Protein AF-A0A4Y0BQT8-F1 (afdb_monomer_lite)

Organism: Anopheles funestus (NCBI:txid62324)

Foldseek 3Di:
DDDDDDDDDDDDDDDDDDDDDPPPPPDPPPPPPPPPPPPPPPPFDKDFDDQAPDPVRAQPVRDTWIDTPPPEDPQWTWDADNDPPDIDTDHDQQWDADVVVRDTDHFPACPVPDPQWTWAAAQVRPDIDTDGAPDPHQWHCDPNDTDHEPDWDPVLQFPNDTFGQYARSNRRDTDRDHPDPDDDDVVRRVVRVD

InterPro domains:
  IPR031993 Domain of unknown function DUF4789 [PF16033] (68-182)

Radius of gyration: 32.22 Å; chains: 1; bounding box: 71×65×93 Å

pLDDT: mean 78.77, std 21.59, range [31.91, 98.0]

Structure (mmCIF, N/CA/C/O backbone):
data_AF-A0A4Y0BQT8-F1
#
_entry.id   AF-A0A4Y0BQT8-F1
#
loop_
_atom_site.group_PDB
_atom_site.id
_atom_site.type_symbol
_atom_site.label_atom_id
_atom_site.label_alt_id
_ato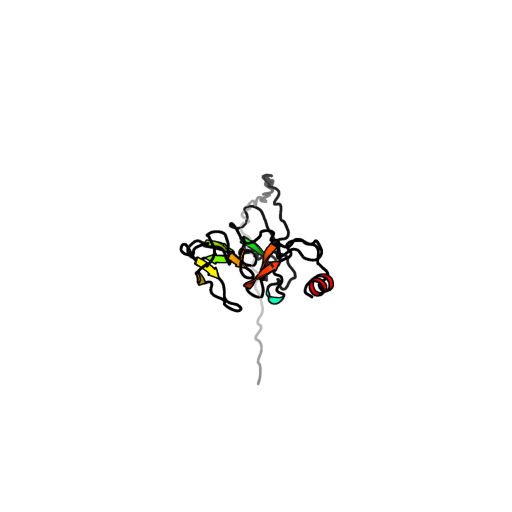m_site.label_comp_id
_atom_site.label_asym_id
_atom_site.label_entity_id
_atom_site.label_seq_id
_atom_site.pdbx_PDB_ins_code
_atom_site.Cartn_x
_atom_site.Cartn_y
_atom_site.Cartn_z
_atom_site.occupancy
_atom_site.B_iso_or_equiv
_atom_site.auth_seq_id
_atom_site.auth_comp_id
_atom_site.auth_asym_id
_atom_site.auth_atom_id
_atom_site.pdbx_PDB_model_num
ATOM 1 N N . MET A 1 1 ? 28.814 -42.197 -46.492 1.00 33.78 1 MET A N 1
ATOM 2 C CA . MET A 1 1 ? 30.209 -42.626 -46.730 1.00 33.78 1 MET A CA 1
ATOM 3 C C . MET A 1 1 ? 30.775 -41.798 -47.876 1.00 33.78 1 MET A C 1
ATOM 5 O O . MET A 1 1 ? 30.070 -41.661 -48.863 1.00 33.78 1 MET A O 1
ATOM 9 N N . THR A 1 2 ? 31.984 -41.240 -47.674 1.00 32.50 2 THR A N 1
ATOM 10 C CA . THR A 1 2 ? 32.922 -40.602 -48.645 1.00 32.50 2 THR A CA 1
ATOM 11 C C . THR A 1 2 ? 32.388 -39.404 -49.451 1.00 32.50 2 THR A C 1
ATOM 13 O O . THR A 1 2 ? 31.531 -39.573 -50.304 1.00 32.50 2 THR A O 1
ATOM 16 N N . ARG A 1 3 ? 32.746 -38.141 -49.158 1.00 31.91 3 ARG A N 1
ATOM 17 C CA . ARG A 1 3 ? 34.056 -37.449 -49.294 1.00 31.91 3 ARG A CA 1
ATOM 18 C C . ARG A 1 3 ? 34.644 -37.544 -50.708 1.00 31.91 3 ARG A C 1
ATOM 20 O O . ARG A 1 3 ? 35.126 -38.606 -51.074 1.00 31.91 3 ARG A O 1
ATOM 27 N N . SER A 1 4 ? 34.727 -36.414 -51.414 1.00 33.53 4 SER A N 1
ATOM 28 C CA . SER A 1 4 ? 35.872 -36.116 -52.283 1.00 33.53 4 SER A CA 1
ATOM 29 C C . SER A 1 4 ? 36.049 -34.608 -52.452 1.00 33.53 4 SER A C 1
ATOM 31 O O . SER A 1 4 ? 35.116 -33.884 -52.784 1.00 33.53 4 SER A O 1
ATOM 33 N N . ASP A 1 5 ? 37.269 -34.181 -52.162 1.00 36.53 5 ASP A N 1
ATOM 34 C CA . ASP A 1 5 ? 37.809 -32.828 -52.163 1.00 36.53 5 ASP A CA 1
ATOM 35 C C . ASP A 1 5 ? 38.363 -32.444 -53.553 1.00 36.53 5 ASP A C 1
ATOM 37 O O . ASP A 1 5 ? 38.884 -33.303 -54.257 1.00 36.53 5 ASP A O 1
ATOM 41 N N . ARG A 1 6 ? 38.366 -31.124 -53.816 1.00 38.84 6 ARG A N 1
ATOM 42 C CA . ARG A 1 6 ? 39.361 -30.311 -54.560 1.00 38.84 6 ARG A CA 1
ATOM 43 C C . ARG A 1 6 ? 39.611 -30.568 -56.050 1.00 38.84 6 ARG A C 1
ATOM 45 O O . ARG A 1 6 ? 40.125 -31.609 -56.429 1.00 38.84 6 ARG A O 1
ATOM 52 N N . ILE A 1 7 ? 39.535 -29.479 -56.825 1.00 38.03 7 ILE A N 1
ATOM 53 C CA . ILE A 1 7 ? 40.559 -29.161 -57.831 1.00 38.03 7 ILE A CA 1
ATOM 54 C C . ILE A 1 7 ? 40.967 -27.692 -57.660 1.00 38.03 7 ILE A C 1
ATOM 56 O O . ILE A 1 7 ? 40.150 -26.777 -57.715 1.00 38.03 7 ILE A O 1
ATOM 60 N N . PHE A 1 8 ? 42.250 -27.534 -57.352 1.00 36.75 8 PHE A N 1
ATOM 61 C CA . PHE A 1 8 ? 43.062 -26.326 -57.395 1.00 36.75 8 PHE A CA 1
ATOM 62 C C . PHE A 1 8 ? 43.457 -26.119 -58.861 1.00 36.75 8 PHE A C 1
ATOM 64 O O . PHE A 1 8 ? 43.901 -27.088 -59.465 1.00 36.75 8 PHE A O 1
ATOM 71 N N . ASP A 1 9 ? 43.387 -24.902 -59.397 1.00 34.50 9 ASP A N 1
ATOM 72 C CA . ASP A 1 9 ? 44.323 -24.522 -60.454 1.00 34.50 9 ASP A CA 1
ATOM 73 C C . ASP A 1 9 ? 44.682 -23.040 -60.376 1.00 34.50 9 ASP A C 1
ATOM 75 O O . ASP A 1 9 ? 43.862 -22.145 -60.172 1.00 34.50 9 ASP A O 1
ATOM 79 N N . THR A 1 10 ? 45.985 -22.847 -60.448 1.00 33.25 10 THR A N 1
ATOM 80 C CA . THR A 1 10 ? 46.759 -21.630 -60.257 1.00 33.25 10 THR A CA 1
ATOM 81 C C . THR A 1 10 ? 47.157 -21.023 -61.610 1.00 33.25 10 THR A C 1
ATOM 83 O O . THR A 1 10 ? 47.023 -21.679 -62.634 1.00 33.25 10 THR A O 1
ATOM 86 N N . ILE A 1 11 ? 47.789 -19.838 -61.557 1.00 38.44 11 ILE A N 1
ATOM 87 C CA . ILE A 1 11 ? 48.773 -19.286 -62.522 1.00 38.44 11 ILE A CA 1
ATOM 88 C C . ILE A 1 11 ? 48.243 -18.201 -63.490 1.00 38.44 11 ILE A C 1
ATOM 90 O O . ILE A 1 11 ? 47.791 -18.460 -64.596 1.00 38.44 11 ILE A O 1
ATOM 94 N N . THR A 1 12 ? 48.494 -16.955 -63.053 1.00 36.31 12 THR A N 1
ATOM 95 C CA . THR A 1 12 ? 49.272 -15.927 -63.785 1.00 36.31 12 THR A CA 1
ATOM 96 C C . THR A 1 12 ? 48.547 -15.100 -64.843 1.00 36.31 12 THR A C 1
ATOM 98 O O . THR A 1 12 ? 48.107 -15.613 -65.859 1.00 36.31 12 THR A O 1
ATOM 101 N N . THR A 1 13 ? 48.533 -13.772 -64.672 1.00 38.06 13 THR A N 1
ATOM 102 C CA . THR A 1 13 ? 49.414 -12.842 -65.414 1.00 38.06 13 THR A CA 1
ATOM 103 C C . THR A 1 13 ? 49.247 -11.423 -64.856 1.00 38.06 13 THR A C 1
ATOM 105 O O . THR A 1 13 ? 48.154 -10.866 -64.828 1.00 38.06 13 THR A O 1
ATOM 108 N N . VAL A 1 14 ? 50.356 -10.854 -64.384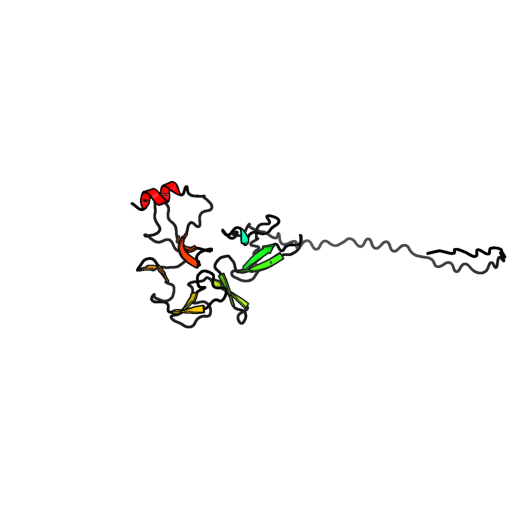 1.00 42.81 14 VAL A N 1
ATOM 109 C CA . VAL A 1 14 ? 50.500 -9.457 -63.963 1.00 42.81 14 VAL A CA 1
ATOM 110 C C . VAL A 1 14 ? 50.619 -8.598 -65.219 1.00 42.81 14 VAL A C 1
ATOM 112 O O . VAL A 1 14 ? 51.546 -8.800 -65.998 1.00 42.81 14 VAL A O 1
ATOM 115 N N . ILE A 1 15 ? 49.730 -7.620 -65.402 1.00 45.09 15 ILE A N 1
ATOM 116 C CA . ILE A 1 15 ? 49.948 -6.502 -66.329 1.00 45.09 15 ILE A CA 1
ATOM 117 C C . ILE A 1 15 ? 49.636 -5.205 -65.583 1.00 45.09 15 ILE A C 1
ATOM 119 O O . ILE A 1 15 ? 48.490 -4.900 -65.259 1.00 45.09 15 ILE A O 1
ATOM 123 N N . CYS A 1 16 ? 50.702 -4.456 -65.301 1.00 35.75 16 CYS A N 1
ATOM 124 C CA . CYS A 1 16 ? 50.664 -3.076 -64.848 1.00 35.75 16 CYS A CA 1
ATOM 125 C C . CYS A 1 16 ? 50.004 -2.190 -65.910 1.00 35.75 16 CYS A C 1
ATOM 127 O O . CYS A 1 16 ? 50.556 -2.020 -66.994 1.00 35.75 16 CYS A O 1
ATOM 129 N N . PHE A 1 17 ? 48.899 -1.538 -65.555 1.00 41.66 17 PHE A N 1
ATOM 130 C CA . PHE A 1 17 ? 48.511 -0.269 -66.162 1.00 41.66 17 PHE A CA 1
ATOM 131 C C . PHE A 1 17 ? 48.416 0.786 -65.065 1.00 41.66 17 PHE A C 1
ATOM 133 O O . PHE A 1 17 ? 47.478 0.844 -64.277 1.00 41.66 17 PHE A O 1
ATOM 140 N N . VAL A 1 18 ? 49.465 1.601 -65.014 1.00 44.53 18 VAL A N 1
ATOM 141 C CA . VAL A 1 18 ? 49.508 2.878 -64.312 1.00 44.53 18 VAL A CA 1
ATOM 142 C C . VAL A 1 18 ? 48.585 3.827 -65.060 1.00 44.53 18 VAL A C 1
ATOM 144 O O . VAL A 1 18 ? 48.923 4.166 -66.183 1.00 44.53 18 VAL A O 1
ATOM 147 N N . PHE A 1 19 ? 47.483 4.287 -64.460 1.00 38.31 19 PHE A N 1
ATOM 148 C CA . PHE A 1 19 ? 46.904 5.599 -64.775 1.00 38.31 19 PHE A CA 1
ATOM 149 C C . PHE A 1 19 ? 46.036 6.141 -63.621 1.00 38.31 19 PHE A C 1
ATOM 151 O O . PHE A 1 19 ? 45.026 5.563 -63.239 1.00 38.31 19 PHE A O 1
ATOM 158 N N . LEU A 1 20 ? 46.462 7.320 -63.151 1.00 40.19 20 LEU A N 1
ATOM 159 C CA . LEU A 1 20 ? 45.690 8.417 -62.549 1.00 40.19 20 LEU A CA 1
ATOM 160 C C . LEU A 1 20 ? 45.195 8.274 -61.103 1.00 40.19 20 LEU A C 1
ATOM 162 O O . LEU A 1 20 ? 44.040 7.997 -60.798 1.00 40.19 20 LEU A O 1
ATOM 166 N N . ILE A 1 21 ? 46.105 8.661 -60.209 1.00 42.06 21 ILE A N 1
ATOM 167 C CA . ILE A 1 21 ? 45.840 9.100 -58.842 1.00 42.06 21 ILE A CA 1
ATOM 168 C C . ILE A 1 21 ? 45.063 10.426 -58.911 1.00 42.06 21 ILE A C 1
ATOM 170 O O . ILE A 1 21 ? 45.652 11.502 -59.023 1.00 42.06 21 ILE A O 1
ATOM 174 N N . ALA A 1 22 ? 43.734 10.374 -58.848 1.00 44.91 22 ALA A N 1
ATOM 175 C CA . ALA A 1 22 ? 42.966 11.533 -58.416 1.00 44.91 22 ALA A CA 1
ATOM 176 C C . ALA A 1 22 ? 43.266 11.731 -56.924 1.00 44.91 22 ALA A C 1
ATOM 178 O O . ALA A 1 22 ? 42.823 10.954 -56.080 1.00 44.91 22 ALA A O 1
ATOM 179 N N . LYS A 1 23 ? 44.079 12.743 -56.599 1.00 43.41 23 LYS A N 1
ATOM 180 C CA . LYS A 1 23 ? 44.273 13.223 -55.226 1.00 43.41 23 LYS A CA 1
ATOM 181 C C . LYS A 1 23 ? 42.937 13.758 -54.703 1.00 43.41 23 LYS A C 1
ATOM 183 O O . LYS A 1 23 ? 42.661 14.951 -54.787 1.00 43.41 23 LYS A O 1
ATOM 188 N N . GLY A 1 24 ? 42.111 12.870 -54.163 1.00 42.03 24 GLY A N 1
ATOM 189 C CA . GLY A 1 24 ? 41.102 13.244 -53.189 1.00 42.03 24 GLY A CA 1
ATOM 190 C C . GLY A 1 24 ? 41.837 13.713 -51.942 1.00 42.03 24 GLY A C 1
ATOM 191 O O . GLY A 1 24 ? 42.445 12.910 -51.238 1.00 42.03 24 GLY A O 1
ATOM 192 N N . TYR A 1 25 ? 41.838 15.019 -51.696 1.00 46.03 25 TYR A N 1
ATOM 193 C CA . TYR A 1 25 ? 42.192 15.551 -50.389 1.00 46.03 25 TYR A CA 1
ATOM 194 C C . TYR A 1 25 ? 41.107 15.092 -49.411 1.00 46.03 25 TYR A C 1
ATOM 196 O O . TYR A 1 25 ? 40.063 15.726 -49.285 1.00 46.03 25 TYR A O 1
ATOM 204 N N . ALA A 1 26 ? 41.326 13.952 -48.759 1.00 51.22 26 ALA A N 1
ATOM 205 C CA . ALA A 1 26 ? 40.571 13.590 -47.573 1.00 51.22 26 ALA A CA 1
ATOM 206 C C . ALA A 1 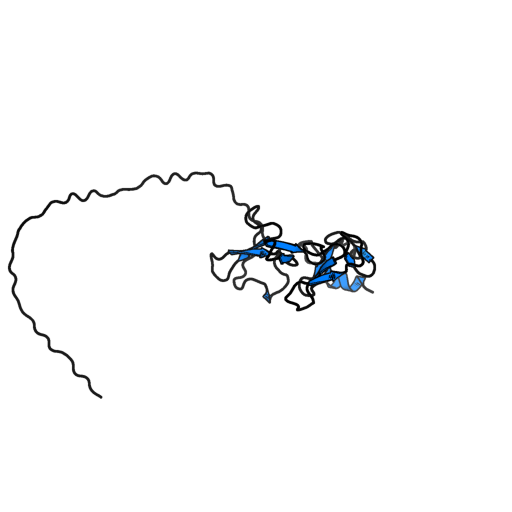26 ? 41.006 14.549 -46.457 1.00 51.22 26 ALA A C 1
ATOM 208 O O . ALA A 1 26 ? 42.112 14.446 -45.926 1.00 51.22 26 ALA A O 1
ATOM 209 N N . LEU A 1 27 ? 40.157 15.530 -46.158 1.00 52.69 27 LEU A N 1
ATOM 210 C CA . LEU A 1 27 ? 40.269 16.320 -44.939 1.00 52.69 27 LEU A CA 1
ATOM 211 C C . LEU A 1 27 ? 40.004 15.385 -43.748 1.00 52.69 27 LEU A C 1
ATOM 213 O O . LEU A 1 27 ? 39.011 14.654 -43.777 1.00 52.69 27 LEU A O 1
ATOM 217 N N . PRO A 1 28 ? 40.841 15.382 -42.698 1.00 48.34 28 PRO A N 1
ATOM 218 C CA . PRO A 1 28 ? 40.460 14.749 -41.450 1.00 48.34 28 PRO A CA 1
ATOM 219 C C . PRO A 1 28 ? 39.305 15.557 -40.849 1.00 48.34 28 PRO A C 1
ATOM 221 O O . PRO A 1 28 ? 39.462 16.731 -40.519 1.00 48.34 28 PRO A O 1
ATOM 224 N N . ALA A 1 29 ? 38.135 14.937 -40.720 1.00 47.69 29 ALA A N 1
ATOM 225 C CA . ALA A 1 29 ? 37.053 15.470 -39.907 1.00 47.69 29 ALA A CA 1
ATOM 226 C C . ALA A 1 29 ? 37.451 15.332 -38.429 1.00 47.69 29 ALA A C 1
ATOM 228 O O . ALA A 1 29 ? 37.142 14.342 -37.772 1.00 47.69 29 ALA A O 1
ATOM 229 N N . THR A 1 30 ? 38.190 16.305 -37.902 1.00 52.56 30 THR A N 1
ATOM 230 C CA . THR A 1 30 ? 38.239 16.551 -36.458 1.00 52.56 30 THR A CA 1
ATOM 231 C C . THR A 1 30 ? 36.983 17.314 -36.068 1.00 52.56 30 THR A C 1
ATOM 233 O O . THR A 1 30 ? 37.018 18.528 -35.896 1.00 52.56 30 THR A O 1
ATOM 236 N N . ASP A 1 31 ? 35.873 16.593 -35.927 1.00 46.69 31 ASP A N 1
ATOM 237 C CA . ASP A 1 31 ? 34.722 17.055 -35.151 1.00 46.69 31 ASP A CA 1
ATOM 238 C C . ASP A 1 31 ? 34.943 16.686 -33.678 1.00 46.69 31 ASP A C 1
ATOM 240 O O . ASP A 1 31 ? 34.277 15.830 -33.101 1.00 46.69 31 ASP A O 1
ATOM 244 N N . THR A 1 32 ? 35.897 17.352 -33.032 1.00 53.12 32 THR A N 1
ATOM 245 C CA . THR A 1 32 ? 35.776 17.624 -31.597 1.00 53.12 32 THR A CA 1
ATOM 246 C C . THR A 1 32 ? 35.093 18.972 -31.454 1.00 53.12 32 THR A C 1
ATOM 248 O O . THR A 1 32 ? 35.689 19.970 -31.053 1.00 53.12 32 THR A O 1
ATOM 251 N N . ALA A 1 33 ? 33.801 18.999 -31.786 1.00 46.59 33 ALA A N 1
ATOM 252 C CA . ALA A 1 33 ? 32.926 19.998 -31.206 1.00 46.59 33 ALA A CA 1
ATOM 253 C C . ALA A 1 33 ? 33.002 19.816 -29.679 1.00 46.59 33 ALA A C 1
ATOM 255 O O . ALA A 1 33 ? 32.825 18.689 -29.199 1.00 46.59 33 ALA A O 1
ATOM 256 N N . PRO A 1 34 ? 33.290 20.865 -28.890 1.00 42.03 34 PRO A N 1
ATOM 257 C CA . PRO A 1 34 ? 33.117 20.772 -27.455 1.00 42.03 34 PRO A CA 1
ATOM 258 C C . PRO A 1 34 ? 31.657 20.394 -27.222 1.00 42.03 34 PRO A C 1
ATOM 260 O O . PRO A 1 34 ? 30.746 21.127 -27.610 1.00 42.03 34 PRO A O 1
ATOM 263 N N . LYS A 1 35 ? 31.431 19.217 -26.631 1.00 41.09 35 LYS A N 1
ATOM 264 C CA . LYS A 1 35 ? 30.134 18.860 -26.070 1.00 41.09 35 LYS A CA 1
ATOM 265 C C . LYS A 1 35 ? 29.849 19.940 -25.038 1.00 41.09 35 LYS A C 1
ATOM 267 O O . LYS A 1 35 ? 30.411 19.917 -23.947 1.00 41.09 35 LYS A O 1
ATOM 272 N N . VAL A 1 36 ? 29.046 20.929 -25.419 1.00 48.16 36 VAL A N 1
ATOM 273 C CA . VAL A 1 36 ? 28.449 21.866 -24.480 1.00 48.16 36 VAL A CA 1
ATOM 274 C C . VAL A 1 36 ? 27.561 20.991 -23.609 1.00 48.16 36 VAL A C 1
ATOM 276 O O . VAL A 1 36 ? 26.432 20.664 -23.973 1.00 48.16 36 VAL A O 1
ATOM 279 N N . GLU A 1 37 ? 28.117 20.510 -22.497 1.00 52.06 37 GLU A N 1
ATOM 280 C CA . GLU A 1 37 ? 27.328 20.039 -21.375 1.00 52.06 37 GLU A CA 1
ATOM 281 C C . GLU A 1 37 ? 26.507 21.239 -20.941 1.00 52.06 37 GLU A C 1
ATOM 283 O O . GLU A 1 37 ? 26.966 22.125 -20.221 1.00 52.06 37 GLU A O 1
ATOM 288 N N . ASN A 1 38 ? 25.292 21.306 -21.473 1.00 45.97 38 ASN A N 1
ATOM 289 C CA . ASN A 1 38 ? 24.278 22.203 -20.984 1.00 45.97 38 ASN A CA 1
ATOM 290 C C . ASN A 1 38 ? 23.980 21.723 -19.561 1.00 45.97 38 ASN A C 1
ATOM 292 O O . ASN A 1 38 ? 23.205 20.789 -19.352 1.00 45.97 38 ASN A O 1
ATOM 296 N N . SER A 1 39 ? 24.719 22.282 -18.602 1.00 54.19 39 SER A N 1
ATOM 297 C CA . SER A 1 39 ? 24.609 22.013 -17.176 1.00 54.19 39 SER A CA 1
ATOM 298 C C . SER A 1 39 ? 23.308 22.623 -16.678 1.00 54.19 39 SER A C 1
ATOM 300 O O . SER A 1 39 ? 23.263 23.645 -16.006 1.00 54.19 39 SER A O 1
ATOM 302 N N . ASN A 1 40 ? 22.215 21.986 -17.067 1.00 52.03 40 ASN A N 1
ATOM 303 C CA . ASN A 1 40 ? 20.970 22.047 -16.339 1.00 52.03 40 ASN A CA 1
ATOM 304 C C . ASN A 1 40 ? 20.689 20.638 -15.818 1.00 52.03 40 ASN A C 1
ATOM 306 O O . ASN A 1 40 ? 19.617 20.069 -16.011 1.00 52.03 40 ASN A O 1
ATOM 310 N N . LYS A 1 41 ? 21.721 20.032 -15.215 1.00 56.91 41 LYS A N 1
ATOM 311 C CA . LYS A 1 41 ? 21.609 18.768 -14.500 1.00 56.91 41 LYS A CA 1
ATOM 312 C C . LYS A 1 41 ? 20.844 19.079 -13.221 1.00 56.91 41 LYS A C 1
ATOM 314 O O . LYS A 1 41 ? 21.439 19.359 -12.188 1.00 56.91 41 LYS A O 1
ATOM 319 N N . THR A 1 42 ? 19.519 19.116 -13.320 1.00 66.00 42 THR A N 1
ATOM 320 C CA . THR A 1 42 ? 18.663 19.077 -12.140 1.00 66.00 42 THR A CA 1
ATOM 321 C C . THR A 1 42 ? 19.104 17.845 -11.362 1.00 66.00 42 THR A C 1
ATOM 323 O O . THR A 1 42 ? 19.064 16.738 -11.900 1.00 66.00 42 THR A O 1
ATOM 326 N N . GLU A 1 43 ? 19.654 18.039 -10.166 1.00 71.88 43 GLU A N 1
ATOM 327 C CA . GLU A 1 43 ? 20.094 16.926 -9.334 1.00 71.88 43 GLU A CA 1
ATOM 328 C C . GLU A 1 43 ? 18.890 16.009 -9.106 1.00 71.88 43 GLU A C 1
ATOM 330 O O . GLU A 1 43 ? 17.869 16.410 -8.545 1.00 71.88 43 GLU A O 1
ATOM 335 N N . LEU A 1 44 ? 18.970 14.797 -9.655 1.00 77.44 44 LEU A N 1
ATOM 336 C CA . LEU A 1 44 ? 17.910 13.814 -9.544 1.00 77.44 44 LEU A CA 1
ATOM 337 C C . LEU A 1 44 ? 18.056 13.135 -8.185 1.00 77.44 44 LEU A C 1
ATOM 339 O O . LEU A 1 44 ? 18.894 12.252 -8.011 1.00 77.44 44 LEU A O 1
ATOM 343 N N . PHE A 1 45 ? 17.263 13.579 -7.216 1.00 87.12 45 PHE A N 1
ATOM 344 C CA . PHE A 1 45 ? 17.200 12.949 -5.903 1.00 87.12 45 PHE A CA 1
ATOM 345 C C . PHE A 1 45 ? 16.303 11.711 -5.976 1.00 87.12 45 PHE A C 1
ATOM 347 O O . PHE A 1 45 ? 15.135 11.804 -6.356 1.00 87.12 45 PHE A O 1
ATOM 354 N N . ALA A 1 46 ? 16.857 10.555 -5.618 1.00 91.00 46 ALA A N 1
ATOM 355 C CA . ALA A 1 46 ? 16.147 9.286 -5.541 1.00 91.00 46 ALA A CA 1
ATOM 356 C C . ALA A 1 46 ? 16.170 8.767 -4.102 1.00 91.00 46 ALA A C 1
ATOM 358 O O . ALA A 1 46 ? 17.207 8.813 -3.439 1.00 91.00 46 ALA A O 1
ATOM 359 N N . TYR A 1 47 ? 15.037 8.246 -3.643 1.00 92.12 47 TYR A N 1
ATOM 360 C CA . TYR A 1 47 ? 14.885 7.633 -2.328 1.00 92.12 47 TYR A CA 1
ATOM 361 C C . TYR A 1 47 ? 14.568 6.145 -2.499 1.00 92.12 47 TYR A C 1
ATOM 363 O O . TYR A 1 47 ? 13.813 5.804 -3.416 1.00 92.12 47 TYR A O 1
ATOM 371 N N . PRO A 1 48 ? 15.096 5.252 -1.645 1.00 91.00 48 PRO A N 1
ATOM 372 C CA . PRO A 1 48 ? 14.601 3.883 -1.575 1.00 91.00 48 PRO A CA 1
ATOM 373 C C . PRO A 1 48 ? 13.094 3.914 -1.309 1.00 91.00 48 PRO A C 1
ATOM 375 O O . PRO A 1 48 ? 12.652 4.535 -0.344 1.00 91.00 48 PRO A O 1
ATOM 378 N N . ALA A 1 49 ? 12.307 3.307 -2.191 1.00 89.38 49 ALA A N 1
ATOM 379 C CA . ALA A 1 49 ? 10.888 3.123 -1.942 1.00 89.38 49 ALA A CA 1
ATOM 380 C C . ALA A 1 49 ? 10.666 1.873 -1.083 1.00 89.38 49 ALA A C 1
ATOM 382 O O . ALA A 1 49 ? 11.508 0.973 -1.033 1.00 89.38 49 ALA A O 1
ATOM 383 N N . GLU A 1 50 ? 9.513 1.832 -0.421 1.00 82.75 50 GLU A N 1
ATOM 384 C CA . GLU A 1 50 ? 9.070 0.670 0.338 1.00 82.75 50 GLU A CA 1
ATOM 385 C C . GLU A 1 50 ? 9.007 -0.556 -0.584 1.00 82.75 50 GLU A C 1
ATOM 387 O O . GLU A 1 50 ? 8.316 -0.561 -1.606 1.00 82.75 50 GLU A O 1
ATOM 392 N N . GLN A 1 51 ? 9.795 -1.576 -0.246 1.00 81.25 51 GLN A N 1
ATOM 393 C CA . GLN A 1 51 ? 9.747 -2.870 -0.914 1.00 81.25 51 GLN A CA 1
ATOM 394 C C . GLN A 1 51 ? 8.507 -3.631 -0.461 1.00 81.25 51 GLN A C 1
ATOM 396 O O . GLN A 1 51 ? 8.041 -3.468 0.664 1.00 81.25 51 GLN A O 1
ATOM 401 N N . SER A 1 52 ? 8.020 -4.529 -1.317 1.00 81.62 52 SER A N 1
ATOM 402 C CA . SER A 1 52 ? 7.016 -5.498 -0.890 1.00 81.62 52 SER A CA 1
ATOM 403 C C . SER A 1 52 ? 7.528 -6.307 0.310 1.00 81.62 52 SER A C 1
ATOM 405 O O . SER A 1 52 ? 8.717 -6.612 0.396 1.00 81.62 52 SER A O 1
ATOM 407 N N . ALA A 1 53 ? 6.650 -6.708 1.225 1.00 81.12 53 ALA A N 1
ATOM 408 C CA . ALA A 1 53 ? 7.018 -7.661 2.277 1.00 81.12 53 ALA A CA 1
ATOM 409 C C . ALA A 1 53 ? 7.045 -9.118 1.768 1.00 81.12 53 ALA A C 1
ATOM 411 O O . ALA A 1 53 ? 7.447 -10.033 2.488 1.00 81.12 53 ALA A O 1
ATOM 412 N N . ILE A 1 54 ? 6.598 -9.353 0.531 1.00 84.00 54 ILE A N 1
ATOM 413 C CA . ILE A 1 54 ? 6.432 -10.678 -0.062 1.00 84.00 54 ILE A CA 1
ATOM 414 C C . ILE A 1 54 ? 7.688 -11.032 -0.861 1.00 84.00 54 ILE A C 1
ATOM 416 O O . ILE A 1 54 ? 8.054 -10.338 -1.810 1.00 84.00 54 ILE A O 1
ATOM 420 N N . GLU A 1 55 ? 8.329 -12.149 -0.509 1.00 84.50 55 GLU A N 1
ATOM 421 C CA . GLU A 1 55 ? 9.573 -12.613 -1.141 1.00 84.50 55 GLU A CA 1
ATOM 422 C C . GLU A 1 55 ? 9.415 -12.818 -2.655 1.00 84.50 55 GLU A C 1
ATOM 424 O O . GLU A 1 55 ? 10.245 -12.367 -3.437 1.00 84.50 55 GLU A O 1
ATOM 429 N N . SER A 1 56 ? 8.295 -13.404 -3.092 1.00 82.00 56 SER A N 1
ATOM 430 C CA . SER A 1 56 ? 8.020 -13.640 -4.516 1.00 82.00 56 SER A CA 1
ATOM 431 C C . SER A 1 56 ? 7.802 -12.364 -5.336 1.00 82.00 56 SER A C 1
ATOM 433 O O . SER A 1 56 ? 7.704 -12.449 -6.556 1.00 82.00 56 SER A O 1
ATOM 435 N N . LYS A 1 57 ? 7.659 -11.201 -4.686 1.00 82.69 57 LYS A N 1
ATOM 436 C CA . LYS A 1 57 ? 7.541 -9.889 -5.337 1.00 82.69 57 LYS A CA 1
ATOM 437 C C . LYS A 1 57 ? 8.857 -9.101 -5.312 1.00 82.69 57 LYS A C 1
ATOM 439 O O . LYS A 1 57 ? 8.902 -7.986 -5.824 1.00 82.69 57 LYS A O 1
ATOM 444 N N . GLN A 1 58 ? 9.923 -9.658 -4.732 1.00 85.12 58 GLN A N 1
ATOM 445 C CA . GLN A 1 58 ? 11.243 -9.034 -4.764 1.00 85.12 58 GLN A CA 1
ATOM 446 C C . GLN A 1 58 ? 11.905 -9.213 -6.126 1.00 85.12 58 GLN A C 1
ATOM 448 O O . GLN A 1 58 ? 11.734 -10.226 -6.804 1.00 85.12 58 GLN A O 1
ATOM 453 N N . ASN A 1 59 ? 12.718 -8.234 -6.514 1.00 88.06 59 ASN A N 1
ATOM 454 C CA . ASN A 1 59 ? 13.512 -8.329 -7.729 1.00 88.06 59 ASN A CA 1
ATOM 455 C C . ASN A 1 59 ? 14.592 -9.419 -7.585 1.00 88.06 59 ASN A C 1
ATOM 457 O O . ASN A 1 59 ? 15.344 -9.428 -6.610 1.00 88.06 59 ASN A O 1
ATOM 461 N N . ALA A 1 60 ? 14.734 -10.286 -8.593 1.00 84.06 60 ALA A N 1
ATOM 462 C CA . ALA A 1 60 ? 15.668 -11.420 -8.572 1.00 84.06 60 ALA A CA 1
ATOM 463 C C . ALA A 1 60 ? 17.152 -11.020 -8.438 1.00 84.06 60 ALA A C 1
ATOM 465 O O . ALA A 1 60 ? 17.983 -11.831 -8.034 1.00 84.06 60 ALA A O 1
ATOM 466 N N . ARG A 1 61 ? 17.499 -9.769 -8.768 1.00 87.88 61 ARG A N 1
ATOM 467 C CA . ARG A 1 61 ? 18.850 -9.205 -8.621 1.00 87.88 61 ARG A CA 1
ATOM 468 C C . ARG A 1 61 ? 19.001 -8.353 -7.357 1.00 87.88 61 ARG A C 1
ATOM 470 O O . ARG A 1 61 ? 19.955 -7.586 -7.263 1.00 87.88 61 ARG A O 1
ATOM 477 N N . ASN A 1 62 ? 18.064 -8.459 -6.410 1.00 86.44 62 ASN A N 1
ATOM 478 C CA . ASN A 1 62 ? 18.053 -7.721 -5.146 1.00 86.44 62 ASN A CA 1
ATOM 479 C C . ASN A 1 62 ? 18.123 -6.190 -5.331 1.00 86.44 62 ASN A C 1
ATOM 481 O O . ASN A 1 62 ? 18.782 -5.477 -4.573 1.00 86.44 62 ASN A O 1
ATOM 485 N N . ARG A 1 63 ? 17.483 -5.678 -6.390 1.00 89.31 63 ARG A N 1
ATOM 486 C CA . ARG A 1 63 ? 17.370 -4.239 -6.654 1.00 89.31 63 ARG A CA 1
ATOM 487 C C . ARG A 1 63 ? 16.160 -3.670 -5.914 1.00 89.31 63 ARG A C 1
ATOM 489 O O . ARG A 1 63 ? 15.071 -4.236 -5.976 1.00 89.31 63 ARG A O 1
ATOM 496 N N . THR A 1 64 ? 16.347 -2.526 -5.265 1.00 91.31 64 THR A N 1
ATOM 497 C CA . THR A 1 64 ? 15.293 -1.820 -4.525 1.00 91.31 64 THR A CA 1
ATOM 498 C C . THR A 1 64 ? 14.502 -0.896 -5.452 1.00 91.31 64 THR A C 1
ATOM 500 O O . THR A 1 64 ? 15.127 -0.158 -6.219 1.00 91.31 64 THR A O 1
ATOM 503 N N . PRO A 1 65 ? 13.157 -0.887 -5.385 1.00 94.25 65 PRO A N 1
ATOM 504 C CA . PRO A 1 65 ? 12.346 0.129 -6.042 1.00 94.25 65 PRO A CA 1
ATOM 505 C C . PRO A 1 65 ? 12.716 1.537 -5.566 1.00 94.25 65 PRO A C 1
ATOM 507 O O . PRO A 1 65 ? 13.156 1.729 -4.432 1.00 94.25 65 PRO A O 1
ATOM 510 N N . LEU A 1 66 ? 12.543 2.537 -6.426 1.00 94.62 66 LEU A N 1
ATOM 511 C CA . LEU A 1 66 ? 12.938 3.915 -6.144 1.00 94.62 66 LEU A CA 1
ATOM 512 C C . LEU A 1 66 ? 11.746 4.862 -6.228 1.00 94.62 66 LEU A C 1
ATOM 514 O O . LEU A 1 66 ? 10.935 4.799 -7.151 1.00 94.62 66 LEU A O 1
ATOM 518 N N . TYR A 1 67 ? 11.688 5.803 -5.293 1.00 94.62 67 TYR A N 1
ATOM 519 C CA . TYR A 1 67 ? 10.856 6.987 -5.413 1.00 94.62 67 TYR A CA 1
ATOM 520 C C . TYR A 1 67 ? 11.710 8.143 -5.926 1.00 94.62 67 TYR A C 1
ATOM 522 O O . TYR A 1 67 ? 12.666 8.572 -5.278 1.00 94.62 67 TYR A O 1
ATOM 530 N N . ILE A 1 68 ? 11.347 8.653 -7.099 1.00 93.88 68 ILE A N 1
ATOM 531 C CA . ILE A 1 68 ? 11.972 9.822 -7.709 1.00 93.88 68 ILE A CA 1
ATOM 532 C C . ILE A 1 68 ? 10.863 10.856 -7.931 1.00 93.88 68 ILE A C 1
ATOM 534 O O . ILE A 1 68 ? 9.907 10.570 -8.662 1.00 93.88 68 ILE A O 1
ATOM 538 N N . PRO A 1 69 ? 10.941 12.046 -7.308 1.00 92.25 69 PRO A N 1
ATOM 539 C CA . PRO A 1 69 ? 9.912 13.066 -7.457 1.00 92.25 69 PRO A CA 1
ATOM 540 C C . PRO A 1 69 ? 9.639 13.388 -8.930 1.00 92.25 69 PRO A C 1
ATOM 542 O O . PRO A 1 69 ? 10.564 13.674 -9.686 1.00 92.25 69 PRO A O 1
ATOM 545 N N . LYS A 1 70 ? 8.356 13.387 -9.315 1.00 90.75 70 LYS A N 1
ATOM 546 C CA . LYS A 1 70 ? 7.863 13.683 -10.677 1.00 90.75 70 LYS A CA 1
ATOM 547 C C . LYS A 1 70 ? 8.279 12.686 -11.773 1.00 90.75 70 LYS A C 1
ATOM 549 O O . LYS A 1 70 ? 7.984 12.946 -12.935 1.00 90.75 70 LYS A O 1
ATOM 554 N N . GLN A 1 71 ? 8.935 11.576 -11.430 1.00 93.94 71 GLN A N 1
ATOM 555 C CA . GLN A 1 71 ? 9.337 10.559 -12.409 1.00 93.94 71 GLN A CA 1
ATOM 556 C C . GLN A 1 71 ? 8.186 9.622 -12.796 1.00 93.94 71 GLN A C 1
ATOM 558 O O . GLN A 1 71 ? 8.021 9.323 -13.974 1.00 93.94 71 GLN A O 1
ATOM 563 N N . CYS A 1 72 ? 7.412 9.162 -11.811 1.00 96.00 72 CYS A N 1
ATOM 564 C CA . CYS A 1 72 ? 6.228 8.320 -12.006 1.00 96.00 72 CYS A CA 1
ATOM 565 C C . CYS A 1 72 ? 4.951 9.090 -11.646 1.00 96.00 72 CYS A C 1
ATOM 567 O O . CYS A 1 72 ? 5.025 10.179 -11.058 1.00 96.00 72 CYS A O 1
ATOM 569 N N . ALA A 1 73 ? 3.784 8.544 -12.002 1.00 96.62 73 ALA A N 1
ATOM 570 C CA . ALA A 1 73 ? 2.515 9.165 -11.654 1.00 96.62 73 ALA A CA 1
ATOM 571 C C . ALA A 1 73 ? 2.243 9.093 -10.140 1.00 96.62 73 ALA A C 1
ATOM 573 O O . ALA A 1 73 ? 2.979 8.491 -9.352 1.00 96.62 73 ALA A O 1
ATOM 574 N N . GLU A 1 74 ? 1.168 9.749 -9.707 1.00 95.38 74 GLU A N 1
ATOM 575 C CA . GLU A 1 74 ? 0.740 9.684 -8.314 1.00 95.38 74 GLU A CA 1
ATOM 576 C C . GLU A 1 74 ? 0.468 8.230 -7.899 1.00 95.38 74 GLU A C 1
ATOM 578 O O . GLU A 1 74 ? -0.198 7.480 -8.611 1.00 95.38 74 GLU A O 1
ATOM 583 N N . ASN A 1 75 ? 0.969 7.852 -6.720 1.00 96.00 75 ASN A N 1
ATOM 584 C CA . ASN A 1 75 ? 0.876 6.498 -6.164 1.00 96.00 75 ASN A CA 1
ATOM 585 C C . ASN A 1 75 ? 1.611 5.399 -6.952 1.00 96.00 75 ASN A C 1
ATOM 587 O O . ASN A 1 75 ? 1.385 4.215 -6.698 1.00 96.00 75 ASN A O 1
ATOM 591 N N . GLU A 1 76 ? 2.542 5.783 -7.821 1.00 96.88 76 GLU A N 1
ATOM 592 C CA . GLU A 1 76 ? 3.486 4.879 -8.474 1.00 96.88 76 GLU A CA 1
ATOM 593 C C . GLU A 1 76 ? 4.906 5.055 -7.918 1.00 96.88 76 GLU A C 1
ATOM 595 O O . GLU A 1 76 ? 5.264 6.103 -7.366 1.00 96.88 76 GLU A O 1
ATOM 600 N N . ILE A 1 77 ? 5.720 4.012 -8.067 1.00 95.94 77 ILE A N 1
ATOM 601 C CA . ILE A 1 77 ? 7.163 4.012 -7.805 1.00 95.94 77 ILE A CA 1
ATOM 602 C C . ILE A 1 77 ? 7.889 3.284 -8.937 1.00 95.94 77 ILE A C 1
ATOM 604 O O . ILE A 1 77 ? 7.285 2.546 -9.714 1.00 95.94 77 ILE A O 1
ATOM 608 N N . LEU A 1 78 ? 9.194 3.517 -9.044 1.00 95.44 78 LEU A N 1
ATOM 609 C CA . LEU A 1 78 ? 10.019 2.952 -10.099 1.00 95.44 78 LEU A CA 1
ATOM 610 C C . LEU A 1 78 ? 10.523 1.566 -9.683 1.00 95.44 78 LEU A C 1
ATOM 612 O O . LEU A 1 78 ? 11.394 1.452 -8.818 1.00 95.44 78 LEU A O 1
ATOM 616 N N . TYR A 1 79 ? 9.999 0.517 -10.307 1.00 94.25 79 TYR A N 1
ATOM 617 C CA . TYR A 1 79 ? 10.428 -0.858 -10.084 1.00 94.25 79 TYR A CA 1
ATOM 618 C C . TYR A 1 79 ? 11.541 -1.258 -11.056 1.00 94.25 79 TYR A C 1
ATOM 620 O O . TYR A 1 79 ? 11.480 -0.919 -12.238 1.00 94.25 79 TYR A O 1
ATOM 628 N N . PRO A 1 80 ? 12.560 -1.994 -10.586 1.00 92.81 80 PRO A N 1
ATOM 629 C CA . PRO A 1 80 ? 13.589 -2.557 -11.446 1.00 92.81 80 PRO A CA 1
ATOM 630 C C . PRO A 1 80 ? 13.061 -3.779 -12.207 1.00 92.81 80 PRO A C 1
ATOM 632 O O . PRO A 1 80 ? 12.513 -4.702 -11.603 1.00 92.81 80 PRO A O 1
ATOM 635 N N . GLY A 1 81 ? 13.299 -3.816 -13.516 1.00 87.62 81 GLY A N 1
ATOM 636 C CA . GLY A 1 81 ? 13.053 -4.999 -14.338 1.00 87.62 81 GLY A CA 1
ATOM 637 C C . GLY A 1 81 ? 14.150 -6.064 -14.214 1.00 87.62 81 GLY A C 1
ATOM 638 O O . GLY A 1 81 ? 15.104 -5.946 -13.429 1.00 87.62 81 GLY A O 1
ATOM 639 N N . ASP A 1 82 ? 14.030 -7.110 -15.031 1.00 82.56 82 ASP A N 1
ATOM 640 C CA . ASP A 1 82 ? 14.943 -8.264 -15.030 1.00 82.56 82 ASP A CA 1
ATOM 641 C C . ASP A 1 82 ? 16.271 -7.988 -15.749 1.00 82.56 82 ASP A C 1
ATOM 643 O O . ASP A 1 82 ? 17.251 -8.722 -15.570 1.00 82.56 82 ASP A O 1
ATOM 647 N N . HIS A 1 83 ? 16.332 -6.912 -16.537 1.00 85.75 83 HIS A N 1
ATOM 648 C CA . HIS A 1 83 ? 17.542 -6.411 -17.187 1.00 85.75 83 HIS A CA 1
ATOM 649 C C . HIS A 1 83 ? 18.124 -5.203 -16.436 1.00 85.75 83 HIS A C 1
ATOM 651 O O . HIS A 1 83 ? 17.415 -4.472 -15.747 1.00 85.75 83 HIS A O 1
ATOM 657 N N . GLU A 1 84 ? 19.432 -4.968 -16.579 1.00 82.06 84 GLU A N 1
ATOM 658 C CA . GLU A 1 84 ? 20.185 -3.974 -15.785 1.00 82.06 84 GLU A CA 1
ATOM 659 C C . GLU A 1 84 ? 19.628 -2.551 -15.884 1.00 82.06 84 GLU A C 1
ATOM 661 O O . GLU A 1 84 ? 19.558 -1.843 -14.883 1.00 82.06 84 GLU A O 1
ATOM 666 N N . ASN A 1 85 ? 19.179 -2.162 -17.076 1.00 86.31 85 ASN A N 1
ATOM 667 C CA . ASN A 1 85 ? 18.685 -0.815 -17.360 1.00 86.31 85 ASN A CA 1
ATOM 668 C C . ASN A 1 85 ? 17.160 -0.752 -17.487 1.00 86.31 85 ASN A C 1
ATOM 670 O O . ASN A 1 85 ? 16.629 0.280 -17.887 1.00 86.31 85 ASN A O 1
ATOM 674 N N . ASP A 1 86 ? 16.467 -1.844 -17.169 1.00 89.88 86 ASP A N 1
ATOM 675 C CA . ASP A 1 86 ? 15.014 -1.892 -17.220 1.00 89.88 86 ASP A CA 1
ATOM 676 C C . ASP A 1 86 ? 14.425 -1.356 -15.912 1.00 89.88 86 ASP A C 1
ATOM 678 O O . ASP A 1 86 ? 14.834 -1.761 -14.813 1.00 89.88 86 ASP A O 1
ATOM 682 N N . TRP A 1 87 ? 13.508 -0.405 -16.056 1.00 93.06 87 TRP A N 1
ATOM 683 C CA . TRP A 1 87 ? 12.806 0.274 -14.979 1.00 93.06 87 TRP A CA 1
ATOM 684 C C . TRP A 1 87 ? 11.407 0.645 -15.457 1.00 93.06 87 TRP A C 1
ATOM 686 O O . TRP A 1 87 ? 11.247 1.237 -16.525 1.00 93.06 87 TRP A O 1
ATOM 696 N N . VAL A 1 88 ? 10.404 0.351 -14.639 1.00 94.62 88 VAL A N 1
ATOM 697 C CA . VAL A 1 88 ? 8.998 0.583 -14.966 1.00 94.62 88 VAL A CA 1
ATOM 698 C C . VAL A 1 88 ? 8.304 1.281 -13.805 1.00 94.62 88 VAL A C 1
ATOM 700 O O . VAL A 1 88 ? 8.548 0.958 -12.645 1.00 94.62 88 VAL A O 1
ATOM 703 N N . CYS A 1 89 ? 7.464 2.267 -14.107 1.00 95.88 89 CYS A N 1
ATOM 704 C CA . CYS A 1 89 ? 6.560 2.826 -13.109 1.00 95.88 89 CYS A CA 1
ATOM 705 C C . CYS A 1 89 ? 5.391 1.859 -12.916 1.00 95.88 89 CYS A C 1
ATOM 707 O O . CYS A 1 89 ? 4.741 1.480 -13.889 1.00 95.88 89 CYS A O 1
ATOM 709 N N . ASP A 1 90 ? 5.142 1.466 -11.672 1.00 95.50 90 ASP A N 1
ATOM 710 C CA . ASP A 1 90 ? 3.991 0.646 -11.296 1.00 95.50 90 ASP A CA 1
ATOM 711 C C . ASP A 1 90 ? 3.467 1.095 -9.925 1.00 95.50 90 ASP A C 1
ATOM 713 O O . ASP A 1 90 ? 4.127 1.849 -9.198 1.00 95.50 90 ASP A O 1
ATOM 717 N N . CYS A 1 91 ? 2.262 0.660 -9.573 1.00 96.12 91 CYS A N 1
ATOM 718 C CA . CYS A 1 91 ? 1.606 1.027 -8.333 1.00 96.12 91 CYS A CA 1
ATOM 719 C C . CYS A 1 91 ? 2.443 0.647 -7.102 1.00 96.12 91 CYS A C 1
ATOM 721 O O . CYS A 1 91 ? 3.087 -0.405 -7.030 1.00 96.12 91 CYS A O 1
ATOM 723 N N . LYS A 1 92 ? 2.397 1.507 -6.082 1.00 95.00 92 LYS A N 1
ATOM 724 C CA . LYS A 1 92 ? 2.929 1.197 -4.748 1.00 95.00 92 LYS A CA 1
ATOM 725 C C . LYS A 1 92 ? 2.283 -0.077 -4.172 1.00 95.00 92 LYS A C 1
ATOM 727 O O . LYS A 1 92 ? 1.147 -0.400 -4.537 1.00 95.00 92 LYS A O 1
ATOM 732 N N . PRO A 1 93 ? 2.939 -0.773 -3.226 1.00 92.00 93 PRO A N 1
ATOM 733 C CA . PRO A 1 93 ? 2.313 -1.880 -2.506 1.00 92.00 93 PRO A CA 1
ATOM 734 C C . PRO A 1 93 ? 0.940 -1.486 -1.944 1.00 92.00 93 PRO A C 1
ATOM 736 O O . PRO A 1 93 ? 0.782 -0.387 -1.421 1.00 92.00 93 PRO A O 1
ATOM 739 N N . THR A 1 94 ? -0.054 -2.377 -2.040 1.00 93.50 94 THR A N 1
ATOM 740 C CA . THR A 1 94 ? -1.467 -2.156 -1.633 1.00 93.50 94 THR A CA 1
ATOM 741 C C . THR A 1 94 ? -2.281 -1.172 -2.495 1.00 93.50 94 THR A C 1
ATOM 743 O O . THR A 1 94 ? -3.444 -0.893 -2.188 1.00 93.50 94 THR A O 1
ATOM 746 N N . TYR A 1 95 ? -1.717 -0.685 -3.606 1.00 96.19 95 TYR A N 1
ATOM 747 C CA . TYR A 1 95 ? -2.429 0.110 -4.608 1.00 96.19 95 TYR A CA 1
ATOM 748 C C . TYR A 1 95 ? -2.778 -0.720 -5.845 1.00 96.19 95 TYR A C 1
ATOM 750 O O . TYR A 1 95 ? -2.114 -1.691 -6.195 1.00 96.19 95 TYR A O 1
ATOM 758 N N . VAL A 1 96 ? -3.847 -0.305 -6.517 1.00 95.69 96 VAL A N 1
ATOM 759 C CA . VAL A 1 96 ? -4.461 -0.991 -7.649 1.00 95.69 96 VAL A CA 1
ATOM 760 C C . VAL A 1 96 ? -4.513 -0.060 -8.849 1.00 95.69 96 VAL A C 1
ATOM 762 O O . VAL A 1 96 ? -5.066 1.039 -8.761 1.00 95.69 96 VAL A O 1
ATOM 765 N N . TYR A 1 97 ? -4.004 -0.531 -9.985 1.00 96.38 97 TYR A N 1
ATOM 766 C CA . TYR A 1 97 ? -4.073 0.195 -11.246 1.00 96.38 97 TYR A CA 1
ATOM 767 C C . TYR A 1 97 ? -5.482 0.147 -11.848 1.00 96.38 97 TYR A C 1
ATOM 769 O O . TYR A 1 97 ? -6.070 -0.925 -11.999 1.00 96.38 97 TYR A O 1
ATOM 777 N N . HIS A 1 98 ? -6.019 1.304 -12.238 1.00 96.62 98 HIS A N 1
ATOM 778 C CA . HIS A 1 98 ? -7.271 1.406 -12.984 1.00 96.62 98 HIS A CA 1
ATOM 779 C C . HIS A 1 98 ? -7.004 1.807 -14.448 1.00 96.62 98 HIS A C 1
ATOM 781 O O . HIS A 1 98 ? -6.713 2.981 -14.707 1.00 96.62 98 HIS A O 1
ATOM 787 N N . PRO A 1 99 ? -7.170 0.896 -15.427 1.00 94.81 99 PRO A N 1
ATOM 788 C CA . PRO A 1 99 ? -6.751 1.130 -16.813 1.00 94.81 99 PRO A CA 1
ATOM 789 C C . PRO A 1 99 ? -7.404 2.334 -17.496 1.00 94.81 99 PRO A C 1
ATOM 791 O O . PRO A 1 99 ? -6.735 3.073 -18.210 1.00 94.81 99 PRO A O 1
ATOM 794 N N . HIS A 1 100 ? -8.699 2.575 -17.266 1.00 96.00 100 HIS A N 1
ATOM 795 C CA . HIS A 1 100 ? -9.403 3.676 -17.935 1.00 96.00 100 HIS A CA 1
ATOM 796 C C . HIS A 1 100 ? -8.995 5.057 -17.417 1.00 96.00 100 HIS A C 1
ATOM 798 O O . HIS A 1 100 ? -9.063 6.029 -18.161 1.00 96.00 100 HIS A O 1
ATOM 804 N N . GLN A 1 101 ? -8.610 5.153 -16.140 1.00 96.44 101 GLN A N 1
ATOM 805 C CA . GLN A 1 101 ? -8.186 6.423 -15.538 1.00 96.44 101 GLN A CA 1
ATOM 806 C C . GLN A 1 101 ? -6.665 6.574 -15.514 1.00 96.44 101 GLN A C 1
ATOM 808 O O . GLN A 1 101 ? -6.197 7.673 -15.239 1.00 96.44 101 GLN A O 1
ATOM 813 N N . GLN A 1 102 ? -5.923 5.497 -15.805 1.00 96.38 102 GLN A N 1
ATOM 814 C CA . GLN A 1 102 ? -4.462 5.433 -15.770 1.00 96.38 102 GLN A CA 1
ATOM 815 C C . GLN A 1 102 ? -3.897 5.940 -14.436 1.00 96.38 102 GLN A C 1
ATOM 817 O O . GLN A 1 102 ? -3.022 6.799 -14.396 1.00 96.38 102 GLN A O 1
ATOM 822 N N . LYS A 1 103 ? -4.474 5.454 -13.333 1.00 97.19 103 LYS A N 1
ATOM 823 C CA . LYS A 1 103 ? -4.140 5.872 -11.966 1.00 97.19 103 LYS A CA 1
ATOM 824 C C . LYS A 1 103 ? -4.112 4.683 -11.020 1.00 97.19 103 LYS A C 1
ATOM 826 O O . LYS A 1 103 ? -4.898 3.746 -11.178 1.00 97.19 103 LYS A O 1
ATOM 831 N N . CYS A 1 104 ? -3.264 4.785 -10.005 1.00 98.00 104 CYS A N 1
ATOM 832 C CA . CYS A 1 104 ? -3.191 3.850 -8.894 1.00 98.00 104 CYS A CA 1
ATOM 833 C C . CYS A 1 104 ? -4.038 4.342 -7.713 1.00 98.00 104 CYS A C 1
ATOM 835 O O . CYS A 1 104 ? -3.886 5.475 -7.246 1.00 98.00 104 CYS A O 1
ATOM 837 N N . TYR A 1 105 ? -4.907 3.474 -7.201 1.00 97.81 105 TYR A N 1
ATOM 838 C CA . TYR A 1 105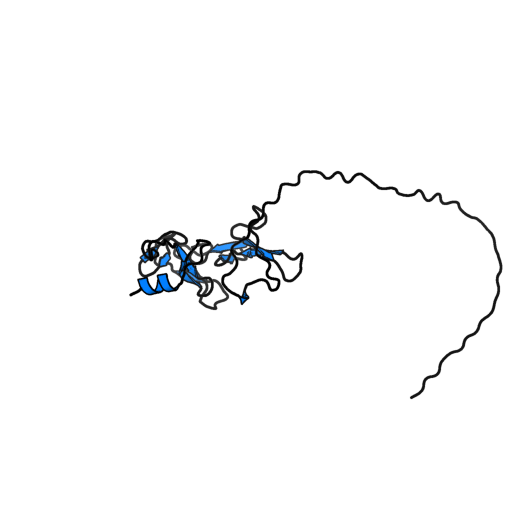 ? -5.775 3.746 -6.054 1.00 97.81 105 TYR A CA 1
ATOM 839 C C . TYR A 1 105 ? -5.492 2.766 -4.926 1.00 97.81 105 TYR A C 1
ATOM 841 O O . TYR A 1 105 ? -5.394 1.566 -5.170 1.00 97.81 105 TYR A O 1
ATOM 849 N N . GLN A 1 106 ? -5.391 3.256 -3.694 1.00 97.38 106 GLN A N 1
ATOM 850 C CA . GLN A 1 106 ? -5.181 2.377 -2.549 1.00 97.38 106 GLN A CA 1
ATOM 851 C C . GLN A 1 106 ? -6.425 1.515 -2.322 1.00 97.38 106 GLN A C 1
ATOM 853 O O . GLN A 1 106 ? -7.556 2.010 -2.421 1.00 97.38 106 GLN A O 1
ATOM 858 N N . MET A 1 107 ? -6.230 0.238 -1.993 1.00 96.88 107 MET A N 1
ATOM 859 C CA . MET A 1 107 ? -7.328 -0.602 -1.514 1.00 96.88 107 MET A CA 1
ATOM 860 C C . MET A 1 107 ? -8.001 0.040 -0.291 1.00 96.88 107 MET A C 1
ATOM 862 O O . MET A 1 107 ? -7.415 0.876 0.393 1.00 96.88 107 MET A O 1
ATOM 866 N N . TYR A 1 108 ? -9.252 -0.329 -0.030 1.00 97.50 108 TYR A N 1
ATOM 867 C CA . TYR A 1 108 ? -10.091 0.229 1.032 1.00 97.50 108 TYR A CA 1
ATOM 868 C C . TYR A 1 108 ? -10.382 1.735 0.933 1.00 97.50 108 TYR A C 1
ATOM 870 O O . TYR A 1 108 ? -10.986 2.310 1.832 1.00 97.50 108 TYR A O 1
ATOM 878 N N . THR A 1 109 ? -10.038 2.381 -0.180 1.00 97.19 109 THR A N 1
ATOM 879 C CA . THR A 1 109 ? -10.494 3.740 -0.490 1.00 97.19 109 THR A CA 1
ATOM 880 C C . THR A 1 109 ? -11.616 3.700 -1.518 1.00 97.19 109 THR A C 1
ATOM 882 O O . THR A 1 109 ? -11.764 2.724 -2.256 1.00 97.19 109 THR A O 1
ATOM 885 N N . LYS A 1 110 ? -12.404 4.778 -1.603 1.00 97.19 110 LYS A N 1
ATOM 886 C CA . LYS A 1 110 ? -13.425 4.923 -2.651 1.00 97.19 110 LYS A CA 1
ATO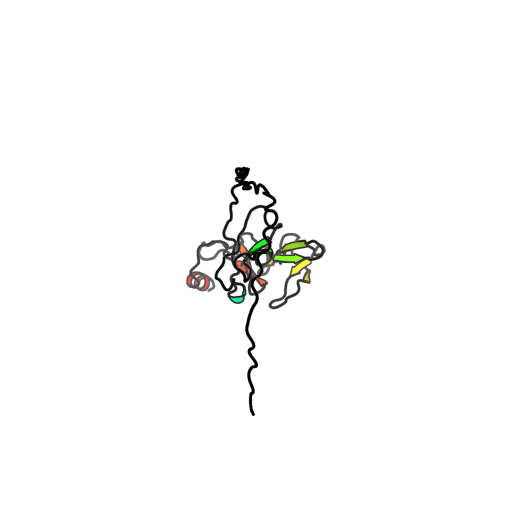M 887 C C . LYS A 1 110 ? -12.813 4.800 -4.050 1.00 97.19 110 LYS A C 1
ATOM 889 O O . LYS A 1 110 ? -13.347 4.101 -4.901 1.00 97.19 110 LYS A O 1
ATOM 894 N N . GLY A 1 111 ? -11.697 5.491 -4.290 1.00 95.81 111 GLY A N 1
ATOM 895 C CA . GLY A 1 111 ? -11.023 5.542 -5.586 1.00 95.81 111 GLY A CA 1
ATOM 896 C C . GLY A 1 111 ? -11.977 5.770 -6.764 1.00 95.81 111 GLY A C 1
ATOM 897 O O . GLY A 1 111 ? -12.677 6.781 -6.806 1.00 95.81 111 GLY A O 1
ATOM 898 N N . TYR A 1 112 ? -11.997 4.837 -7.720 1.00 96.88 112 TYR A N 1
ATOM 899 C CA . TYR A 1 112 ? -12.888 4.875 -8.887 1.00 96.88 112 TYR A CA 1
ATOM 900 C C . TYR A 1 112 ? -14.274 4.257 -8.648 1.00 96.88 112 TYR A C 1
ATOM 902 O O . TYR A 1 112 ? -15.101 4.259 -9.561 1.00 96.88 112 TYR A O 1
ATOM 910 N N . CYS A 1 113 ? -14.540 3.721 -7.457 1.00 97.12 113 CYS A N 1
ATOM 911 C CA . CYS A 1 113 ? -15.825 3.125 -7.137 1.00 97.12 113 CYS A CA 1
ATOM 912 C C . CYS A 1 113 ? -16.921 4.192 -6.933 1.00 97.12 113 CYS A C 1
ATOM 914 O O . CYS A 1 113 ? -16.639 5.343 -6.566 1.00 97.12 113 CYS A O 1
ATOM 916 N N . PRO A 1 114 ? -18.196 3.821 -7.152 1.00 96.44 114 PRO A N 1
ATOM 917 C CA . PRO A 1 114 ? -19.345 4.637 -6.773 1.00 96.44 114 PRO A CA 1
ATOM 918 C C . PRO A 1 114 ? -19.333 5.049 -5.290 1.00 96.44 114 PRO A C 1
ATOM 920 O O . PRO A 1 114 ? -18.647 4.457 -4.459 1.00 96.44 114 PRO A O 1
ATOM 923 N N . SER A 1 115 ? -20.118 6.073 -4.941 1.00 95.00 115 SER A N 1
ATOM 924 C CA . SER A 1 115 ? -20.309 6.467 -3.533 1.00 95.00 115 SER A CA 1
ATOM 925 C C . SER A 1 115 ? -20.869 5.300 -2.706 1.00 95.00 115 SER A C 1
ATOM 927 O O . SER A 1 115 ? -21.677 4.518 -3.208 1.00 95.00 115 SER A O 1
ATOM 929 N N . GLY A 1 116 ? -20.405 5.169 -1.459 1.00 95.88 116 GLY A N 1
ATOM 930 C CA . GLY A 1 116 ? -20.742 4.044 -0.582 1.00 95.88 116 GLY A CA 1
ATOM 931 C C . GLY A 1 116 ? -20.006 2.738 -0.901 1.00 95.88 116 GLY A C 1
ATOM 932 O O . GLY A 1 116 ? -20.321 1.710 -0.306 1.00 95.88 116 GLY A O 1
ATOM 933 N N . GLN A 1 117 ? -19.041 2.747 -1.826 1.00 97.69 117 GLN A N 1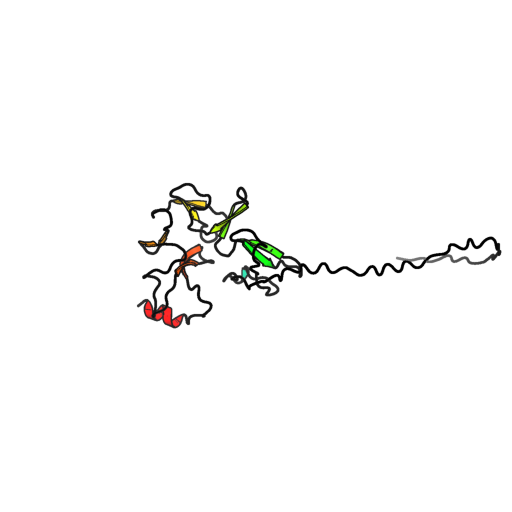
ATOM 934 C CA . GLN A 1 117 ? -18.213 1.586 -2.154 1.00 97.69 117 GLN A CA 1
ATOM 935 C C . GLN A 1 117 ? -16.722 1.904 -2.060 1.00 97.69 117 GLN A C 1
ATOM 937 O O . GLN A 1 117 ? -16.300 3.053 -2.189 1.00 97.69 117 GLN A O 1
ATOM 942 N N . ILE A 1 118 ? -15.931 0.855 -1.854 1.00 97.75 118 ILE A N 1
ATOM 943 C CA . ILE A 1 118 ? -14.471 0.898 -1.759 1.00 97.75 118 ILE A CA 1
ATOM 944 C C . ILE A 1 118 ? -13.838 -0.163 -2.658 1.00 97.75 118 ILE A C 1
ATOM 946 O O . ILE A 1 118 ? -14.455 -1.184 -2.969 1.00 97.75 118 ILE A O 1
ATOM 950 N N . ILE A 1 119 ? -12.593 0.079 -3.061 1.00 97.62 119 ILE A N 1
ATOM 951 C CA . ILE A 1 119 ? -11.795 -0.858 -3.853 1.00 97.62 119 ILE A CA 1
ATOM 952 C C . ILE A 1 119 ? -11.316 -1.992 -2.953 1.00 97.62 119 ILE A C 1
ATOM 954 O O . ILE A 1 119 ? -10.679 -1.754 -1.929 1.00 97.62 119 ILE A O 1
ATOM 958 N N . TYR A 1 120 ? -11.554 -3.228 -3.363 1.00 96.00 120 TYR A N 1
ATOM 959 C CA . TYR A 1 120 ? -11.099 -4.410 -2.650 1.00 96.00 120 TYR A CA 1
ATOM 960 C C . TYR A 1 120 ? -10.541 -5.449 -3.619 1.00 96.00 120 TYR A C 1
ATOM 962 O O . TYR A 1 120 ? -11.019 -5.586 -4.742 1.00 96.00 120 TYR A O 1
ATOM 970 N N . ILE A 1 121 ? -9.524 -6.186 -3.182 1.00 94.31 121 ILE A N 1
ATOM 971 C CA . ILE A 1 121 ? -9.049 -7.392 -3.858 1.00 94.31 121 ILE A CA 1
ATOM 972 C C . ILE A 1 121 ? -9.204 -8.515 -2.846 1.00 94.31 121 ILE A C 1
ATOM 974 O O . ILE A 1 121 ? -8.658 -8.438 -1.746 1.00 94.31 121 ILE A O 1
ATOM 978 N N . GLU A 1 122 ? -9.940 -9.557 -3.220 1.00 89.12 122 GLU A N 1
ATOM 979 C CA . GLU A 1 122 ? -10.085 -10.742 -2.380 1.00 89.12 122 GLU A CA 1
ATOM 980 C C . GLU A 1 122 ? -8.715 -11.362 -2.053 1.00 89.12 122 GLU A C 1
ATOM 982 O O . GLU A 1 122 ? -7.762 -11.222 -2.829 1.00 89.12 122 GLU A O 1
ATOM 987 N N . PRO A 1 123 ? -8.573 -12.086 -0.932 1.00 82.06 123 PRO A N 1
ATOM 988 C CA . PRO A 1 123 ? -7.341 -12.806 -0.645 1.00 82.06 123 PRO A CA 1
ATOM 989 C C . PRO A 1 123 ? -7.061 -13.812 -1.771 1.00 82.06 123 PRO A C 1
ATOM 991 O O . PRO A 1 123 ? -7.915 -14.636 -2.092 1.00 82.06 123 PRO A O 1
ATOM 994 N N . ASN A 1 124 ? -5.872 -13.747 -2.379 1.00 76.62 124 ASN A N 1
ATOM 995 C CA . ASN A 1 124 ? -5.485 -14.489 -3.597 1.00 76.62 124 ASN A CA 1
ATOM 996 C C . ASN A 1 124 ? -6.238 -14.102 -4.887 1.00 76.62 124 ASN A C 1
ATOM 998 O O . ASN A 1 124 ? -5.988 -14.684 -5.947 1.00 76.62 124 ASN A O 1
ATOM 1002 N N . GLY A 1 125 ? -7.136 -13.120 -4.822 1.00 82.69 125 GLY A N 1
ATOM 1003 C CA . GLY A 1 125 ? -7.768 -12.521 -5.986 1.00 82.69 125 GLY A CA 1
ATOM 1004 C C . GLY A 1 125 ? -6.752 -11.740 -6.821 1.00 82.69 125 GLY A C 1
ATOM 1005 O O . GLY A 1 125 ? -5.781 -11.190 -6.306 1.00 82.69 125 GLY A O 1
ATOM 1006 N N . LYS A 1 126 ? -6.979 -11.692 -8.135 1.00 83.44 126 LYS A N 1
ATOM 1007 C CA . LYS A 1 126 ? -6.154 -10.916 -9.082 1.00 83.44 126 LYS A CA 1
ATOM 1008 C C . LYS A 1 126 ? -6.892 -9.723 -9.680 1.00 83.44 126 LYS A C 1
ATOM 1010 O O . LYS A 1 126 ? -6.306 -8.949 -10.429 1.00 83.44 126 LYS A O 1
ATOM 1015 N N . THR A 1 127 ? -8.179 -9.597 -9.377 1.00 91.81 127 THR A N 1
ATOM 1016 C CA . THR A 1 127 ? -9.057 -8.596 -9.973 1.00 91.81 127 THR A CA 1
ATOM 1017 C C . THR A 1 127 ? -9.647 -7.736 -8.865 1.00 91.81 127 THR A C 1
ATOM 1019 O O . THR A 1 127 ? -10.259 -8.284 -7.948 1.00 91.81 127 THR A O 1
ATOM 1022 N N . PRO A 1 128 ? -9.466 -6.410 -8.924 1.00 95.12 128 PRO A N 1
ATOM 1023 C CA . PRO A 1 128 ? -10.110 -5.506 -7.991 1.00 95.12 128 PRO A CA 1
ATOM 1024 C C . PRO A 1 128 ? -11.607 -5.410 -8.267 1.00 95.12 128 PRO A C 1
ATOM 1026 O O . PRO A 1 128 ? -12.052 -5.412 -9.415 1.00 95.12 128 PRO A O 1
ATOM 1029 N N . VAL A 1 129 ? -12.376 -5.297 -7.195 1.00 95.88 129 VAL A N 1
ATOM 1030 C CA . VAL A 1 129 ? -13.830 -5.167 -7.206 1.00 95.88 129 VAL A CA 1
ATOM 1031 C C . VAL A 1 129 ? -14.251 -4.009 -6.310 1.00 95.88 129 VAL A C 1
ATOM 1033 O O . VAL A 1 129 ? -13.565 -3.672 -5.344 1.00 95.88 129 VAL A O 1
ATOM 1036 N N . CYS A 1 130 ? -15.389 -3.397 -6.626 1.00 97.06 130 CYS A N 1
ATOM 1037 C CA . CYS A 1 130 ? -16.016 -2.420 -5.747 1.00 97.06 130 CYS A CA 1
ATOM 1038 C C . CYS A 1 130 ? -16.969 -3.142 -4.796 1.00 97.06 130 CYS A C 1
ATOM 1040 O O . CYS A 1 130 ? -17.911 -3.799 -5.241 1.00 97.06 130 CYS A O 1
ATOM 1042 N N . VAL A 1 131 ? -16.725 -3.017 -3.493 1.00 96.62 131 VAL A N 1
ATOM 1043 C CA . VAL A 1 131 ? -17.559 -3.621 -2.445 1.00 96.62 131 VAL A CA 1
ATOM 1044 C C . VAL A 1 131 ? -18.229 -2.534 -1.603 1.00 96.62 131 VAL A C 1
ATOM 1046 O O . VAL A 1 131 ? -17.654 -1.452 -1.461 1.00 96.62 131 VAL A O 1
ATOM 1049 N N . PRO A 1 132 ? -19.431 -2.777 -1.048 1.00 97.31 132 PRO A N 1
ATOM 1050 C CA . PRO A 1 132 ? -20.076 -1.831 -0.142 1.00 97.31 132 PRO A CA 1
ATOM 1051 C C . PRO A 1 132 ? -19.198 -1.495 1.067 1.00 97.31 132 PRO A C 1
ATOM 1053 O O . PRO A 1 132 ? -18.578 -2.381 1.655 1.00 97.31 132 PRO A O 1
ATOM 1056 N N . ASN A 1 133 ? -19.183 -0.221 1.455 1.00 96.44 133 ASN A N 1
ATOM 1057 C CA . ASN A 1 133 ? -18.579 0.242 2.695 1.00 96.44 133 ASN A CA 1
ATOM 1058 C C . ASN A 1 133 ? -19.673 0.535 3.723 1.00 96.44 133 ASN A C 1
ATOM 1060 O O . ASN A 1 133 ? -20.553 1.358 3.482 1.00 96.44 133 ASN A O 1
ATOM 1064 N N . ASN A 1 134 ? -19.595 -0.112 4.884 1.00 95.81 134 ASN A N 1
ATOM 1065 C CA . ASN A 1 134 ? -20.553 0.083 5.977 1.00 95.81 134 ASN A CA 1
ATOM 1066 C C . ASN A 1 134 ? -20.152 1.229 6.923 1.00 95.81 134 ASN A C 1
ATOM 1068 O O . ASN A 1 134 ? -20.743 1.382 7.990 1.00 95.81 134 ASN A O 1
ATOM 1072 N N . CYS A 1 135 ? -19.144 2.012 6.543 1.00 96.94 135 CYS A N 1
ATOM 1073 C CA . CYS A 1 135 ? -18.639 3.158 7.283 1.00 96.94 135 CYS A CA 1
ATOM 1074 C C . CYS A 1 135 ? -18.849 4.464 6.503 1.00 96.94 135 CYS A C 1
ATOM 1076 O O . CYS A 1 135 ? -19.034 4.422 5.283 1.00 96.94 135 CYS A O 1
ATOM 1078 N N . PRO A 1 136 ? -18.827 5.625 7.185 1.00 95.12 136 PRO A N 1
ATOM 1079 C CA . PRO A 1 136 ? -18.853 6.924 6.521 1.00 95.12 136 PRO A CA 1
ATOM 1080 C C . PRO A 1 136 ? -17.740 7.071 5.477 1.00 95.12 136 PRO A C 1
ATOM 1082 O O . PRO A 1 136 ? -16.687 6.434 5.566 1.00 95.12 136 PRO A O 1
ATOM 1085 N N . ASP A 1 137 ? -17.957 7.948 4.496 1.00 90.12 137 ASP A N 1
ATOM 1086 C CA . ASP A 1 137 ? -16.953 8.255 3.475 1.00 90.12 137 ASP A CA 1
ATOM 1087 C C . ASP A 1 137 ? -15.630 8.701 4.131 1.00 90.12 137 ASP A C 1
ATOM 1089 O O . ASP A 1 137 ? -15.596 9.633 4.934 1.00 90.12 137 ASP A O 1
ATOM 1093 N N . GLY A 1 138 ? -14.533 8.033 3.766 1.00 91.94 138 GLY A N 1
ATOM 1094 C CA . GLY A 1 138 ? -13.200 8.265 4.336 1.00 91.94 138 GLY A CA 1
ATOM 1095 C C . GLY A 1 138 ? -12.820 7.329 5.490 1.00 91.94 138 GLY A C 1
ATOM 1096 O O . GLY A 1 138 ? -11.664 7.339 5.910 1.00 91.94 138 GLY A O 1
ATOM 1097 N N . GLU A 1 139 ? -13.743 6.491 5.961 1.00 96.81 139 GLU A N 1
ATOM 1098 C CA . GLU A 1 139 ? -13.494 5.475 6.987 1.00 96.81 139 GLU A CA 1
ATOM 1099 C C . GLU A 1 139 ? -13.737 4.059 6.460 1.00 96.81 139 GLU A C 1
ATOM 1101 O O . GLU A 1 139 ? -14.441 3.841 5.473 1.00 96.81 139 GLU A O 1
ATOM 1106 N N . VAL A 1 140 ? -13.148 3.080 7.139 1.00 96.62 140 VAL A N 1
ATOM 1107 C CA . VAL A 1 140 ? -13.181 1.660 6.794 1.00 96.62 140 VAL A CA 1
ATOM 1108 C C . VAL A 1 140 ? -13.535 0.835 8.022 1.00 96.62 140 VAL A C 1
ATOM 1110 O O . VAL A 1 140 ? -13.183 1.188 9.149 1.00 96.62 140 VAL A O 1
ATOM 1113 N N . TYR A 1 141 ? -14.234 -0.278 7.813 1.00 95.94 141 TYR A N 1
ATOM 1114 C CA . TYR A 1 141 ? -14.619 -1.158 8.910 1.00 95.94 141 TYR A CA 1
ATOM 1115 C C . TYR A 1 141 ? -13.416 -1.969 9.408 1.00 95.94 141 TYR A C 1
ATOM 1117 O O . TYR A 1 141 ? -12.917 -2.860 8.720 1.00 95.94 141 TYR A O 1
ATOM 1125 N N . PHE A 1 142 ? -12.959 -1.659 10.617 1.00 96.50 142 PHE A N 1
ATOM 1126 C CA . PHE A 1 142 ? -11.770 -2.204 11.255 1.00 96.50 142 PHE A CA 1
ATOM 1127 C C . PHE A 1 142 ? -12.078 -2.669 12.689 1.00 96.50 142 PHE A C 1
ATOM 1129 O O . PHE A 1 142 ? -12.326 -1.859 13.580 1.00 96.50 142 PHE A O 1
ATOM 1136 N N . ILE A 1 143 ? -12.035 -3.984 12.936 1.00 93.50 143 ILE A N 1
ATOM 1137 C CA . ILE A 1 143 ? -12.246 -4.610 14.262 1.00 93.50 143 ILE A CA 1
ATOM 1138 C C . ILE A 1 143 ? -13.539 -4.102 14.938 1.00 93.50 143 ILE A C 1
ATOM 1140 O O . ILE A 1 143 ? -13.512 -3.584 16.041 1.00 93.50 143 ILE A O 1
ATOM 1144 N N . ASP A 1 144 ? -14.695 -4.162 14.284 1.00 92.19 144 ASP A N 1
ATOM 1145 C CA . ASP A 1 144 ? -15.966 -3.669 14.852 1.00 92.19 144 ASP A CA 1
ATOM 1146 C C . ASP A 1 144 ? -16.061 -2.147 15.096 1.00 92.19 144 ASP A C 1
ATOM 1148 O O . ASP A 1 144 ? -16.942 -1.701 15.829 1.00 92.19 144 ASP A O 1
ATOM 1152 N N . VAL A 1 145 ? -15.186 -1.318 14.509 1.00 95.62 145 VAL A N 1
ATOM 1153 C CA . VAL A 1 145 ? -15.412 0.143 14.412 1.00 95.62 145 VAL A CA 1
ATOM 1154 C C . VAL A 1 145 ? -15.139 0.654 13.010 1.00 95.62 145 VAL A C 1
ATOM 1156 O O . VAL A 1 145 ? -14.455 0.004 12.228 1.00 95.62 145 VAL A O 1
ATOM 1159 N N . CYS A 1 146 ? -15.626 1.852 12.716 1.00 97.25 146 CYS A N 1
ATOM 1160 C CA . CYS A 1 146 ? -15.138 2.626 11.589 1.00 97.25 146 CYS A CA 1
ATOM 1161 C C . CYS A 1 146 ? -13.866 3.376 11.999 1.00 97.25 146 CYS A C 1
ATOM 1163 O O . CYS A 1 146 ? -13.827 4.020 13.048 1.00 97.25 146 CYS A O 1
ATOM 1165 N N . ALA A 1 147 ? -12.806 3.219 11.211 1.00 97.12 147 ALA A N 1
ATOM 1166 C CA . ALA A 1 147 ? -11.512 3.849 11.438 1.00 97.12 147 ALA A CA 1
ATOM 1167 C C . ALA A 1 147 ? -10.979 4.437 10.133 1.00 97.12 147 ALA A C 1
ATOM 1169 O O . ALA A 1 147 ? -11.331 3.986 9.045 1.00 97.12 147 ALA A O 1
ATOM 1170 N N . LYS A 1 148 ? -10.099 5.429 10.230 1.00 97.06 148 LYS A N 1
ATOM 1171 C CA . LYS A 1 148 ? -9.436 5.987 9.055 1.00 97.06 148 LYS A CA 1
ATOM 1172 C C . LYS A 1 148 ? -8.233 5.142 8.661 1.00 97.06 148 LYS A C 1
ATOM 1174 O O . LYS A 1 148 ? -7.447 4.725 9.510 1.00 97.06 148 LYS A O 1
ATOM 1179 N N . LEU A 1 149 ? -8.108 4.896 7.362 1.00 96.50 149 LEU A N 1
ATOM 1180 C CA . LEU A 1 149 ? -6.980 4.172 6.789 1.00 96.50 149 LEU A CA 1
ATOM 1181 C C . LEU A 1 149 ? -5.704 5.028 6.845 1.00 96.50 149 LEU A C 1
ATOM 1183 O O . LEU A 1 149 ? -5.754 6.231 6.604 1.00 96.50 149 LEU A O 1
ATOM 1187 N N . ASN A 1 150 ? -4.564 4.390 7.107 1.00 94.69 150 ASN A N 1
ATOM 1188 C CA . ASN A 1 150 ? -3.238 4.992 7.275 1.00 94.69 150 ASN A CA 1
ATOM 1189 C C . ASN A 1 150 ? -3.137 6.008 8.430 1.00 94.69 150 ASN A C 1
ATOM 1191 O O . ASN A 1 150 ? -2.238 6.847 8.430 1.00 94.69 150 ASN A O 1
ATOM 1195 N N . GLU A 1 151 ? -4.032 5.938 9.418 1.00 95.00 151 GLU A N 1
ATOM 1196 C CA . GLU A 1 151 ? -3.989 6.779 10.618 1.00 95.00 151 GLU A CA 1
ATOM 1197 C C . GLU A 1 151 ? -3.770 5.944 11.887 1.00 95.00 151 GLU A C 1
ATOM 1199 O O . GLU A 1 151 ? -4.134 4.763 11.961 1.00 95.00 151 GLU A O 1
ATOM 1204 N N . GLU A 1 152 ? -3.165 6.568 12.903 1.00 94.19 152 GLU A N 1
ATOM 1205 C CA . GLU A 1 152 ? -3.047 5.982 14.239 1.00 94.19 152 GLU A CA 1
ATOM 1206 C C . GLU A 1 152 ? -4.438 5.714 14.820 1.00 94.19 152 GLU A C 1
ATOM 1208 O O . GLU A 1 152 ? -5.349 6.541 14.741 1.00 94.19 152 GLU A O 1
ATOM 1213 N N . HIS A 1 153 ? -4.595 4.563 15.467 1.00 94.31 153 HIS A N 1
ATOM 1214 C CA . HIS A 1 153 ? -5.848 4.207 16.114 1.00 94.31 153 HIS A CA 1
ATOM 1215 C C . HIS A 1 153 ? -5.586 3.572 17.475 1.00 94.31 153 HIS A C 1
ATOM 1217 O O . HIS A 1 153 ? -4.653 2.789 17.632 1.00 94.31 153 HIS A O 1
ATOM 1223 N N . LYS A 1 154 ? -6.452 3.847 18.458 1.00 92.25 154 LYS A N 1
ATOM 1224 C CA . LYS A 1 154 ? -6.298 3.366 19.848 1.00 92.25 154 LYS A CA 1
ATOM 1225 C C . LYS A 1 154 ? -6.183 1.843 19.957 1.00 92.25 154 LYS A C 1
ATOM 1227 O O . LYS A 1 154 ? -5.551 1.331 20.867 1.00 92.25 154 LYS A O 1
ATOM 1232 N N . ARG A 1 155 ? -6.791 1.107 19.022 1.00 92.25 155 ARG A N 1
ATOM 1233 C CA . ARG A 1 155 ? -6.693 -0.365 18.961 1.00 92.25 155 ARG A CA 1
ATOM 1234 C C . ARG A 1 155 ? -5.385 -0.889 18.378 1.00 92.25 155 ARG A C 1
ATOM 1236 O O . ARG A 1 155 ? -5.146 -2.086 18.424 1.00 92.25 155 ARG A O 1
ATOM 1243 N N . CYS A 1 156 ? -4.571 -0.009 17.816 1.00 92.69 156 CYS A N 1
ATOM 1244 C CA . CYS A 1 156 ? -3.259 -0.322 17.279 1.00 92.69 156 CYS A CA 1
ATOM 1245 C C . CYS A 1 156 ? -2.132 0.181 18.189 1.00 92.69 156 CYS A C 1
ATOM 1247 O O . CYS A 1 156 ? -0.992 0.291 17.750 1.00 92.69 156 CYS A O 1
ATOM 1249 N N . GLU A 1 157 ? -2.430 0.438 19.464 1.00 90.62 157 GLU A N 1
ATOM 1250 C CA . GLU A 1 157 ? -1.444 0.761 20.490 1.00 90.62 157 GLU A CA 1
ATOM 1251 C C . GLU A 1 157 ? -1.117 -0.490 21.317 1.00 90.62 157 GLU A C 1
ATOM 1253 O O . GLU A 1 157 ? -1.975 -1.020 22.019 1.00 90.62 157 GLU A O 1
ATOM 1258 N N . HIS A 1 158 ? 0.120 -0.982 21.217 1.00 85.31 158 HIS A N 1
ATOM 1259 C CA . HIS A 1 158 ? 0.586 -2.173 21.938 1.00 85.31 158 HIS A CA 1
ATOM 1260 C C . HIS A 1 158 ? 1.968 -1.905 22.531 1.00 85.31 158 HIS A C 1
ATOM 1262 O O . HIS A 1 158 ? 2.845 -1.429 21.820 1.00 85.31 158 HIS A O 1
ATOM 1268 N N . ALA A 1 159 ? 2.184 -2.201 23.816 1.00 83.75 159 ALA A N 1
ATOM 1269 C CA . ALA A 1 159 ? 3.471 -1.984 24.493 1.00 83.75 159 ALA A CA 1
ATOM 1270 C C . ALA A 1 159 ? 4.062 -0.562 24.289 1.00 83.75 159 ALA A C 1
ATOM 1272 O O . ALA A 1 159 ? 5.264 -0.404 24.082 1.00 83.75 159 ALA A O 1
ATOM 1273 N N . ASN A 1 160 ? 3.211 0.476 24.339 1.00 83.25 160 ASN A N 1
ATOM 1274 C CA . ASN A 1 160 ? 3.542 1.887 24.055 1.00 83.25 160 ASN A CA 1
ATOM 1275 C C . ASN A 1 160 ? 4.043 2.168 22.624 1.00 83.25 160 ASN A C 1
ATOM 1277 O O . ASN A 1 160 ? 4.642 3.211 22.364 1.00 83.25 160 ASN A O 1
ATOM 1281 N N . ILE A 1 161 ? 3.789 1.255 21.688 1.00 83.19 161 ILE A N 1
ATOM 1282 C CA . ILE A 1 161 ? 4.055 1.427 20.262 1.00 83.19 161 ILE A CA 1
ATOM 1283 C C . ILE A 1 161 ? 2.737 1.763 19.579 1.00 83.19 161 ILE A C 1
ATOM 1285 O O . ILE A 1 161 ? 1.770 1.005 19.681 1.00 83.19 161 ILE A O 1
ATOM 1289 N N . ARG A 1 162 ? 2.716 2.882 18.856 1.00 88.69 162 ARG A N 1
ATOM 1290 C CA . ARG A 1 162 ? 1.570 3.301 18.049 1.00 88.69 162 ARG A CA 1
ATOM 1291 C C . ARG A 1 162 ? 1.751 2.818 16.621 1.00 88.69 162 ARG A C 1
ATOM 1293 O O . ARG A 1 162 ? 2.712 3.183 15.952 1.00 88.69 162 ARG A O 1
ATOM 1300 N N . MET A 1 163 ? 0.831 1.975 16.181 1.00 91.56 163 MET A N 1
ATOM 1301 C CA . MET A 1 163 ? 0.723 1.522 14.799 1.00 91.56 163 MET A CA 1
ATOM 1302 C C . MET A 1 163 ? -0.489 2.174 14.135 1.00 91.56 163 MET A C 1
ATOM 1304 O O . MET A 1 163 ? -1.366 2.733 14.803 1.00 91.56 163 MET A O 1
ATOM 1308 N N . VAL A 1 164 ? -0.548 2.078 12.812 1.00 93.88 164 VAL A N 1
ATOM 1309 C CA . VAL A 1 164 ? -1.655 2.625 12.026 1.00 93.88 164 VAL A CA 1
ATOM 1310 C C . VAL A 1 164 ? -2.591 1.518 11.566 1.00 93.88 164 VAL A C 1
ATOM 1312 O O . VAL A 1 164 ? -2.190 0.360 11.429 1.00 93.88 164 VAL A O 1
ATOM 1315 N N . VAL A 1 165 ? -3.845 1.876 11.307 1.00 96.75 165 VAL A N 1
ATOM 1316 C CA . VAL A 1 165 ? -4.764 1.001 10.574 1.00 96.75 165 VAL A CA 1
ATOM 1317 C C . VAL A 1 165 ? -4.305 0.973 9.125 1.00 96.75 165 VAL A C 1
ATOM 1319 O O . VAL A 1 165 ? -4.402 1.980 8.430 1.00 96.75 165 VAL A O 1
ATOM 1322 N N . GLY A 1 166 ? -3.793 -0.157 8.655 1.00 95.31 166 GLY A N 1
ATOM 1323 C CA . GLY A 1 166 ? -3.313 -0.284 7.283 1.00 95.31 166 GLY A CA 1
ATOM 1324 C C . GLY A 1 166 ? -3.626 -1.643 6.692 1.00 95.31 166 GLY A C 1
ATOM 1325 O O . GLY A 1 166 ? -4.378 -2.431 7.262 1.00 95.31 166 GLY A O 1
ATOM 1326 N N . ILE A 1 167 ? -3.081 -1.895 5.508 1.00 94.12 167 ILE A N 1
ATOM 1327 C CA . ILE A 1 167 ? -3.398 -3.086 4.726 1.00 94.12 167 ILE A CA 1
ATOM 1328 C C . ILE A 1 167 ? -2.206 -4.023 4.774 1.00 94.12 167 ILE A C 1
ATOM 1330 O O . ILE A 1 167 ? -1.097 -3.653 4.399 1.00 94.12 167 ILE A O 1
ATOM 1334 N N . ASN A 1 168 ? -2.443 -5.258 5.194 1.00 92.12 168 ASN A N 1
ATOM 1335 C CA . ASN A 1 168 ? -1.452 -6.306 5.057 1.00 92.12 168 ASN A CA 1
ATOM 1336 C C . ASN A 1 168 ? -1.338 -6.694 3.575 1.00 92.12 168 ASN A C 1
ATOM 1338 O O . ASN A 1 168 ? -2.305 -7.149 2.962 1.00 92.12 168 ASN A O 1
ATOM 1342 N N . GLU A 1 169 ? -0.153 -6.514 2.996 1.00 88.81 169 GLU A N 1
ATOM 1343 C CA . GLU A 1 169 ? 0.083 -6.727 1.565 1.00 88.81 169 GLU A CA 1
ATOM 1344 C C . GLU A 1 169 ? -0.139 -8.181 1.117 1.00 88.81 169 GLU A C 1
ATOM 1346 O O . GLU A 1 169 ? -0.488 -8.430 -0.035 1.00 88.81 169 GLU A O 1
ATOM 1351 N N . THR A 1 170 ? 0.049 -9.145 2.020 1.00 86.62 170 THR A N 1
ATOM 1352 C CA . THR A 1 170 ? -0.108 -10.575 1.729 1.00 86.62 170 THR A CA 1
ATOM 1353 C C . THR A 1 170 ? -1.562 -11.003 1.834 1.00 86.62 170 THR A C 1
ATOM 1355 O O . THR A 1 170 ? -2.068 -11.723 0.975 1.00 86.62 170 THR A O 1
ATOM 1358 N N . THR A 1 171 ? -2.242 -10.599 2.909 1.00 90.75 171 THR A N 1
ATOM 1359 C CA . THR A 1 171 ? -3.611 -11.056 3.187 1.00 90.75 171 THR A CA 1
ATOM 1360 C C . THR A 1 171 ? -4.671 -10.166 2.550 1.00 90.75 171 THR A C 1
ATOM 1362 O O . THR A 1 171 ? -5.827 -10.586 2.472 1.00 90.75 171 THR A O 1
ATOM 1365 N N . HIS A 1 172 ? -4.294 -8.959 2.112 1.00 93.12 172 HIS A N 1
ATOM 1366 C CA . HIS A 1 172 ? -5.189 -7.897 1.652 1.00 93.12 172 HIS A CA 1
ATOM 1367 C C . HIS A 1 172 ? -6.226 -7.467 2.703 1.00 93.12 172 HIS A C 1
ATOM 1369 O O . HIS A 1 172 ? -7.256 -6.891 2.356 1.00 93.12 172 HIS A O 1
ATOM 1375 N N . LYS A 1 173 ? -5.989 -7.757 3.988 1.00 93.88 173 LYS A N 1
ATOM 1376 C CA . LYS A 1 173 ? -6.890 -7.410 5.095 1.00 93.88 173 LYS A CA 1
ATOM 1377 C C . LYS A 1 173 ? -6.406 -6.166 5.827 1.00 93.88 173 LYS A C 1
ATOM 1379 O O . LYS A 1 173 ? -5.214 -5.862 5.829 1.00 93.88 173 LYS A O 1
ATOM 1384 N N . LEU A 1 174 ? -7.343 -5.481 6.481 1.00 95.12 174 LEU A N 1
ATOM 1385 C CA . LEU A 1 174 ? -7.026 -4.405 7.414 1.00 95.12 174 LEU A CA 1
ATOM 1386 C C . LEU A 1 174 ? -6.452 -4.977 8.708 1.00 95.12 174 LEU A C 1
ATOM 1388 O O . LEU A 1 174 ? -7.077 -5.818 9.356 1.00 95.12 174 LEU A O 1
ATOM 1392 N N . GLU A 1 175 ? -5.279 -4.493 9.090 1.00 94.62 175 GLU A N 1
ATOM 1393 C CA . GLU A 1 175 ? -4.536 -4.912 10.275 1.00 94.62 175 GLU A CA 1
ATOM 1394 C C . GLU A 1 175 ? -3.848 -3.691 10.907 1.00 94.62 175 GLU A C 1
ATOM 1396 O O . GLU A 1 175 ? -3.765 -2.616 10.307 1.00 94.62 175 GLU A O 1
ATOM 1401 N N . CYS A 1 176 ? -3.348 -3.845 12.133 1.00 94.00 176 CYS A N 1
ATOM 1402 C CA . CYS A 1 176 ? -2.425 -2.864 12.691 1.00 94.00 176 CYS A CA 1
ATOM 1403 C C . CYS A 1 176 ? -1.062 -3.062 12.031 1.00 94.00 176 CYS A C 1
ATOM 1405 O O . CYS A 1 176 ? -0.399 -4.070 12.282 1.00 94.00 176 CYS A O 1
ATOM 1407 N N . VAL A 1 177 ? -0.660 -2.117 11.185 1.00 90.62 177 VAL A N 1
ATOM 1408 C CA . VAL A 1 177 ? 0.610 -2.185 10.459 1.00 90.62 177 VAL A CA 1
ATOM 1409 C C . VAL A 1 177 ? 1.617 -1.225 11.072 1.00 90.62 177 VAL A C 1
ATOM 1411 O O . VAL A 1 177 ? 1.305 -0.085 11.430 1.00 90.62 177 VAL A O 1
ATOM 1414 N N . ASN A 1 178 ? 2.848 -1.702 11.204 1.00 84.56 178 ASN A N 1
ATOM 1415 C CA . ASN A 1 178 ? 3.958 -0.863 11.609 1.00 84.56 178 ASN A CA 1
ATOM 1416 C C . ASN A 1 178 ? 4.532 -0.154 10.379 1.00 84.56 178 ASN A C 1
ATOM 1418 O O . ASN A 1 178 ? 5.072 -0.811 9.497 1.00 84.56 178 ASN A O 1
ATOM 1422 N N . ILE A 1 179 ? 4.445 1.172 10.367 1.00 76.00 179 ILE A N 1
ATOM 1423 C CA . ILE A 1 179 ? 5.035 2.035 9.332 1.00 76.00 179 ILE A CA 1
ATOM 1424 C C . ILE A 1 179 ? 6.423 2.570 9.716 1.00 76.00 179 ILE A C 1
ATOM 1426 O O . ILE A 1 179 ? 6.995 3.380 8.996 1.00 76.00 179 ILE A O 1
ATOM 1430 N N . SER A 1 180 ? 6.959 2.165 10.870 1.00 68.75 180 SER A N 1
ATOM 1431 C CA . SER A 1 180 ? 8.311 2.533 11.292 1.00 68.75 180 SER A CA 1
ATOM 1432 C C . SER A 1 180 ? 9.334 1.557 10.717 1.00 68.75 180 SER A C 1
ATOM 1434 O O . SER A 1 180 ? 9.166 0.344 10.838 1.00 68.75 180 SER A O 1
ATOM 1436 N N . ASP A 1 181 ? 10.469 2.079 10.246 1.00 62.34 181 ASP A N 1
ATOM 1437 C CA . ASP A 1 181 ? 11.626 1.285 9.785 1.00 62.34 181 ASP A CA 1
ATOM 1438 C C . ASP A 1 181 ? 12.270 0.424 10.895 1.00 62.34 181 ASP A C 1
ATOM 1440 O O . ASP A 1 181 ? 13.169 -0.389 10.659 1.00 62.34 181 ASP A O 1
ATOM 1444 N N . VAL A 1 182 ? 11.823 0.595 12.141 1.00 64.06 182 VAL A N 1
ATOM 1445 C CA . VAL A 1 182 ? 12.274 -0.179 13.295 1.00 64.06 182 VAL A CA 1
ATOM 1446 C C . VAL A 1 182 ? 11.554 -1.528 13.313 1.00 64.06 182 VAL A C 1
ATOM 1448 O O . VAL A 1 182 ? 10.353 -1.611 13.573 1.00 64.06 182 VAL A O 1
ATOM 1451 N N . LYS A 1 183 ? 12.304 -2.610 13.074 1.00 58.66 183 LYS A N 1
ATOM 1452 C CA . LYS A 1 183 ? 11.809 -3.987 13.219 1.00 58.66 183 LYS A CA 1
ATOM 1453 C C . LYS A 1 183 ? 11.450 -4.255 14.684 1.00 58.66 183 LYS A C 1
ATOM 1455 O O . LYS A 1 183 ? 12.337 -4.315 15.534 1.00 58.66 183 LYS A O 1
ATOM 1460 N N . PHE A 1 184 ? 10.166 -4.445 14.982 1.00 61.41 184 PHE A N 1
ATOM 1461 C CA . PHE A 1 184 ? 9.733 -4.845 16.322 1.00 61.41 184 PHE A CA 1
ATOM 1462 C C . PHE A 1 184 ? 9.990 -6.330 16.574 1.00 61.41 184 PHE A C 1
ATOM 1464 O O . PHE A 1 184 ? 9.806 -7.170 15.692 1.00 61.41 184 PHE A O 1
ATOM 1471 N N . ASN A 1 185 ? 10.386 -6.663 17.803 1.00 63.44 185 ASN A N 1
ATOM 1472 C CA . ASN A 1 185 ? 10.455 -8.050 18.235 1.00 63.44 185 ASN A CA 1
ATOM 1473 C C . ASN A 1 185 ? 9.032 -8.585 18.448 1.00 63.44 185 ASN A C 1
ATOM 1475 O O . ASN A 1 185 ? 8.297 -8.116 19.317 1.00 63.44 185 ASN A O 1
ATOM 1479 N N . GLN A 1 186 ? 8.641 -9.574 17.648 1.00 59.88 186 GLN A N 1
ATOM 1480 C CA . GLN A 1 186 ? 7.280 -10.110 17.605 1.00 59.88 186 GLN A CA 1
ATOM 1481 C C . GLN A 1 186 ? 6.856 -10.790 18.919 1.00 59.88 186 GLN A C 1
ATOM 1483 O O . GLN A 1 186 ? 5.661 -10.906 19.194 1.00 59.88 186 GLN A O 1
ATOM 1488 N N . SER A 1 187 ? 7.819 -11.171 19.770 1.00 61.28 187 SER A N 1
ATOM 1489 C CA . SER A 1 187 ? 7.544 -11.671 21.121 1.00 61.28 187 SER A CA 1
ATOM 1490 C C . SER A 1 187 ? 6.861 -10.630 22.014 1.00 61.28 187 SER A C 1
ATOM 1492 O O . SER A 1 187 ? 6.012 -10.999 22.815 1.00 61.28 187 SER A O 1
ATOM 1494 N N . TRP A 1 188 ? 7.140 -9.336 21.831 1.00 56.59 188 TRP A N 1
ATOM 1495 C CA . TRP A 1 188 ? 6.544 -8.254 22.629 1.00 56.59 188 TRP A CA 1
ATOM 1496 C C . TRP A 1 188 ? 5.086 -7.961 22.247 1.00 56.59 188 TRP A C 1
ATOM 1498 O O . TRP A 1 188 ? 4.290 -7.528 23.078 1.00 56.59 188 TRP A O 1
ATOM 1508 N N . ILE A 1 189 ? 4.714 -8.245 20.996 1.00 59.25 189 ILE A N 1
ATOM 1509 C CA . ILE A 1 189 ? 3.350 -8.043 20.482 1.00 59.25 189 ILE A CA 1
ATOM 1510 C C . ILE A 1 189 ? 2.426 -9.187 20.926 1.00 59.25 189 ILE A C 1
ATOM 1512 O O . ILE A 1 189 ? 1.242 -8.975 21.180 1.00 59.25 189 ILE A O 1
ATOM 1516 N N . ASN A 1 190 ? 2.956 -10.409 21.028 1.00 54.72 190 ASN A N 1
ATOM 1517 C CA . ASN A 1 190 ? 2.170 -11.584 21.410 1.00 54.72 190 ASN A CA 1
ATOM 1518 C C . ASN A 1 190 ? 1.879 -11.647 22.914 1.00 54.72 190 ASN A C 1
ATOM 1520 O O . ASN A 1 190 ? 0.796 -12.086 23.285 1.00 54.72 190 ASN A O 1
ATOM 1524 N N . ASP A 1 191 ? 2.789 -11.155 23.756 1.00 50.56 191 ASP A N 1
ATOM 1525 C CA . ASP A 1 191 ? 2.605 -11.111 25.216 1.00 50.56 191 ASP A CA 1
ATOM 1526 C C . ASP A 1 191 ? 1.530 -10.091 25.646 1.00 50.56 191 ASP A C 1
ATOM 1528 O O . ASP A 1 191 ? 0.940 -10.194 26.712 1.00 50.56 191 ASP A O 1
ATOM 1532 N N . SER A 1 192 ? 1.222 -9.125 24.773 1.00 50.03 192 SER A N 1
ATOM 1533 C CA . SER A 1 192 ? 0.225 -8.070 25.015 1.00 50.03 192 SER A CA 1
ATOM 1534 C C . SER A 1 192 ? -1.204 -8.454 24.590 1.00 50.03 192 SER A C 1
ATOM 1536 O O . SER A 1 192 ? -2.115 -7.638 24.715 1.00 50.03 192 SER A O 1
ATOM 1538 N N . ARG A 1 193 ? -1.399 -9.653 24.015 1.00 52.00 193 ARG A N 1
ATOM 1539 C CA . ARG A 1 193 ? -2.697 -10.158 23.518 1.00 52.00 193 ARG A CA 1
ATOM 1540 C C . ARG A 1 193 ? -3.408 -11.118 24.485 1.00 52.00 193 ARG A C 1
ATOM 1542 O O . ARG A 1 193 ? -4.472 -11.619 24.122 1.00 52.00 193 ARG A O 1
ATOM 1549 N N . ASN A 1 194 ? -2.833 -11.361 25.666 1.00 36.50 194 ASN A N 1
ATOM 1550 C CA . ASN A 1 194 ? -3.413 -12.167 26.747 1.00 36.50 194 ASN A CA 1
ATOM 1551 C C . ASN A 1 194 ? -3.968 -11.289 27.870 1.00 36.50 194 ASN A C 1
ATOM 1553 O O . ASN A 1 194 ? -3.254 -10.350 28.284 1.00 36.50 194 ASN A O 1
#

Secondary structure (DSSP, 8-state):
----------------------------------------------EEPPPPS-GGGS-TT-PPPEE-TTTS-TTEEEEE-SSTT-EEEEEPTTEEEETTTTEEEETTS-TTSPTTEEEE--TT--S-EEEE--S-TTEEEETTEEEETTSEEEEEEETTEEEEEEE-TTT--EEEE--SSS---HHHHHGGG-

Sequence (194 aa):
MTRSDRIFDTITTVICFVFLIAKGYALPATDTAPKVENSNKTELFAYPAEQSAIESKQNARNRTPLYIPKQCAENEILYPGDHENDWVCDCKPTYVYHPHQQKCYQMYTKGYCPSGQIIYIEPNGKTPVCVPNNCPDGEVYFIDVCAKLNEEHKRCEHANIRMVVGINETTHKLECVNISDVKFNQSWINDSRN